Protein AF-A0A536XSX7-F1 (afdb_monomer_lite)

Secondary structure (DSSP, 8-state):
-----------TTTS--SSS-----GGGTT--SSEEEEEEEEETTSPTT-PPPPEEEEHHHHHHHHHHHHTT-------EEEEEEE-SSEEEEEEEETTEEEEEEEEE-SSSEEEEEEEE-SSS-EEEEEEEEEEESPPTT--SEEE-TTSHHHHHHHHHHHT--HHHHTTT-GGGHHHHHHHHHHHHHHHHHTB-

Sequence (196 aa):
MRIIIAAVCALPFAVAVAAEDFPMPRMLKGMDKGQWKVDILEHSEAKPGQKMPAMTMCTDNLMKQAKEHQAAAKSKDKCTQRLLKDGSDEAVMETACPKRTVVTTMKREGSKSVLADIKSTGEHPMNMKMRYTHLGPCREGQAAMSFDKNSEQCKKIQASMANMDPAQRCAGAGANREQCEKMMRQQIAQAKAMCN

Radius of gyration: 18.7 Å; chains: 1; bounding box: 48×36×49 Å

pLDDT: mean 81.55, std 18.3, range [24.17, 97.0]

Structure (mmCIF, N/CA/C/O backbone):
data_AF-A0A536XSX7-F1
#
_entry.id   AF-A0A536XSX7-F1
#
loop_
_atom_site.group_PDB
_atom_site.id
_atom_site.type_symbol
_atom_site.label_atom_id
_atom_site.label_alt_id
_atom_site.label_comp_id
_atom_site.label_asym_id
_atom_site.label_entity_id
_atom_site.label_seq_id
_atom_site.pdbx_PDB_ins_code
_atom_site.Cartn_x
_atom_site.Cartn_y
_atom_site.Cartn_z
_atom_site.occupancy
_atom_site.B_iso_or_equiv
_atom_site.auth_seq_id
_atom_site.auth_comp_id
_atom_site.auth_asym_id
_atom_site.auth_atom_id
_atom_site.pdbx_PDB_model_num
ATOM 1 N N . MET A 1 1 ? 10.457 16.157 -17.890 1.00 29.52 1 MET A N 1
ATOM 2 C CA . MET A 1 1 ? 9.398 16.177 -16.858 1.00 29.52 1 MET A CA 1
ATOM 3 C C . MET A 1 1 ? 9.697 15.066 -15.856 1.00 29.52 1 MET A C 1
ATOM 5 O O . MET A 1 1 ? 9.487 13.902 -16.164 1.00 29.52 1 MET A O 1
ATOM 9 N N . ARG A 1 2 ? 10.331 15.399 -14.723 1.00 24.17 2 ARG A N 1
ATOM 10 C CA . ARG A 1 2 ? 10.670 14.424 -13.676 1.00 24.17 2 ARG A CA 1
ATOM 11 C C . ARG A 1 2 ? 9.386 14.099 -12.922 1.00 24.17 2 ARG A C 1
ATOM 13 O O . ARG A 1 2 ? 8.954 14.882 -12.085 1.00 24.17 2 ARG A O 1
ATOM 20 N N . ILE A 1 3 ? 8.744 12.990 -13.272 1.00 28.78 3 ILE A N 1
ATOM 21 C CA . ILE A 1 3 ? 7.678 12.434 -12.444 1.00 28.78 3 ILE A CA 1
ATOM 22 C C . ILE A 1 3 ? 8.387 11.863 -11.220 1.00 28.78 3 ILE A C 1
ATOM 24 O O . ILE A 1 3 ? 8.918 10.756 -11.258 1.00 28.78 3 ILE A O 1
ATOM 28 N N . ILE A 1 4 ? 8.461 12.661 -10.158 1.00 26.95 4 ILE A N 1
ATOM 29 C CA . ILE A 1 4 ? 8.734 12.150 -8.822 1.00 26.95 4 ILE A CA 1
ATOM 30 C C . ILE A 1 4 ? 7.501 11.316 -8.485 1.00 26.95 4 ILE A C 1
ATOM 32 O O . ILE A 1 4 ? 6.480 11.837 -8.044 1.00 26.95 4 ILE A O 1
ATOM 36 N N . ILE A 1 5 ? 7.550 10.021 -8.801 1.00 33.72 5 ILE A N 1
ATOM 37 C CA . ILE A 1 5 ? 6.651 9.059 -8.178 1.00 33.72 5 ILE A CA 1
ATOM 38 C C . ILE A 1 5 ? 7.035 9.136 -6.707 1.00 33.72 5 ILE A C 1
ATOM 40 O O . ILE A 1 5 ? 8.106 8.666 -6.327 1.00 33.72 5 ILE A O 1
ATOM 44 N N . ALA A 1 6 ? 6.220 9.826 -5.911 1.00 32.31 6 ALA A N 1
ATOM 45 C CA . ALA A 1 6 ? 6.332 9.862 -4.464 1.00 32.31 6 ALA A CA 1
ATOM 46 C C . ALA A 1 6 ? 6.072 8.444 -3.938 1.00 32.31 6 ALA A C 1
ATOM 48 O O . ALA A 1 6 ? 4.987 8.090 -3.486 1.00 32.31 6 ALA A O 1
ATOM 49 N N . ALA A 1 7 ? 7.083 7.595 -4.071 1.00 40.88 7 ALA A N 1
ATOM 50 C CA . ALA A 1 7 ? 7.134 6.247 -3.559 1.00 40.88 7 ALA A CA 1
ATOM 51 C C . ALA A 1 7 ? 7.503 6.295 -2.073 1.00 40.88 7 ALA A C 1
ATOM 53 O O . ALA A 1 7 ? 8.543 5.784 -1.693 1.00 40.88 7 ALA A O 1
ATOM 54 N N . VAL A 1 8 ? 6.686 6.944 -1.235 1.00 35.09 8 VAL A N 1
ATOM 55 C CA . VAL A 1 8 ? 6.746 6.788 0.233 1.00 35.09 8 VAL A CA 1
ATOM 56 C C . VAL A 1 8 ? 5.364 7.021 0.868 1.00 35.09 8 VAL A C 1
ATOM 58 O O . VAL A 1 8 ? 5.230 7.656 1.908 1.00 35.09 8 VAL A O 1
ATOM 61 N N . CYS A 1 9 ? 4.299 6.465 0.288 1.00 35.06 9 CYS A N 1
ATOM 62 C CA . CYS A 1 9 ? 3.192 6.011 1.131 1.00 35.06 9 CYS A CA 1
ATOM 63 C C . CYS A 1 9 ? 3.556 4.604 1.584 1.00 35.06 9 CYS A C 1
ATOM 65 O O . CYS A 1 9 ? 3.094 3.611 1.029 1.00 35.06 9 CYS A O 1
ATOM 67 N N . ALA A 1 10 ? 4.464 4.539 2.557 1.00 37.03 10 ALA A N 1
ATOM 68 C CA . ALA A 1 10 ? 4.647 3.362 3.376 1.00 37.03 10 ALA A CA 1
ATOM 69 C C . ALA A 1 10 ? 3.295 3.091 4.048 1.00 37.03 10 ALA A C 1
ATOM 71 O O . ALA A 1 10 ? 2.964 3.680 5.076 1.00 37.03 10 ALA A O 1
ATOM 72 N N . LEU A 1 11 ? 2.460 2.294 3.376 1.00 43.31 11 LEU A N 1
ATOM 73 C CA . LEU A 1 11 ? 1.220 1.787 3.936 1.00 43.31 11 LEU A CA 1
ATOM 74 C C . LEU A 1 11 ? 1.596 1.163 5.287 1.00 43.31 11 LEU A C 1
ATOM 76 O O . LEU A 1 11 ? 2.587 0.431 5.344 1.00 43.31 11 LEU A O 1
ATOM 80 N N . PRO A 1 12 ? 0.843 1.405 6.368 1.00 42.34 12 PRO A N 1
ATOM 81 C CA . PRO A 1 12 ? 1.135 0.817 7.676 1.00 42.34 12 PRO A CA 1
ATOM 82 C C . PRO A 1 12 ? 1.143 -0.723 7.633 1.00 42.34 12 PRO A C 1
ATOM 84 O O . PRO A 1 12 ? 1.690 -1.363 8.519 1.00 42.34 12 PRO A O 1
ATOM 87 N N . PHE A 1 13 ? 0.615 -1.320 6.558 1.00 41.41 13 PHE A N 1
ATOM 88 C CA . PHE A 1 13 ? 0.690 -2.750 6.265 1.00 41.41 13 PHE A CA 1
ATOM 89 C C . PHE A 1 13 ? 2.044 -3.226 5.702 1.00 41.41 13 PHE A C 1
ATOM 91 O O . PHE A 1 13 ? 2.341 -4.411 5.783 1.00 41.41 13 PHE A O 1
ATOM 98 N N . ALA A 1 14 ? 2.865 -2.340 5.127 1.00 38.44 14 ALA A N 1
ATOM 99 C CA . ALA A 1 14 ? 4.106 -2.690 4.423 1.00 38.44 14 ALA A CA 1
ATOM 100 C C . ALA A 1 14 ? 5.392 -2.438 5.234 1.00 38.44 14 ALA A C 1
ATOM 102 O O . ALA A 1 14 ? 6.464 -2.860 4.809 1.00 38.44 14 ALA A O 1
ATOM 103 N N . VAL A 1 15 ? 5.310 -1.782 6.399 1.00 38.62 15 VAL A N 1
ATOM 104 C CA . VAL A 1 15 ? 6.462 -1.575 7.311 1.00 38.62 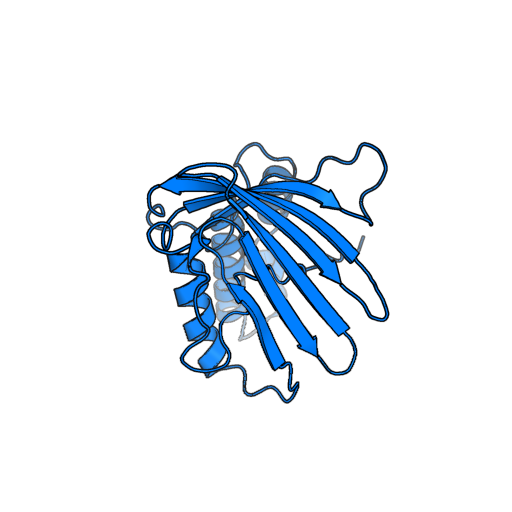15 VAL A CA 1
ATOM 105 C C . VAL A 1 15 ? 6.411 -2.514 8.522 1.00 38.62 15 VAL A C 1
ATOM 107 O O . VAL A 1 15 ? 7.135 -2.324 9.493 1.00 38.62 15 VAL A O 1
ATOM 110 N N . ALA A 1 16 ? 5.571 -3.548 8.476 1.00 40.50 16 ALA A N 1
ATOM 111 C CA . ALA A 1 16 ? 5.373 -4.518 9.557 1.00 40.50 16 ALA A CA 1
ATOM 112 C C . ALA A 1 16 ? 6.528 -5.531 9.697 1.00 40.50 16 ALA A C 1
ATOM 114 O O . ALA A 1 16 ? 6.315 -6.672 10.099 1.00 40.50 16 ALA A O 1
ATOM 115 N N . VAL A 1 17 ? 7.738 -5.174 9.260 1.00 44.50 17 VAL A N 1
ATOM 116 C CA . VAL A 1 17 ? 8.826 -6.142 9.095 1.00 44.50 17 VAL A CA 1
ATOM 117 C C . VAL A 1 17 ? 10.138 -5.537 9.584 1.00 44.50 17 VAL A C 1
ATOM 119 O O . VAL A 1 17 ? 11.155 -5.485 8.898 1.00 44.50 17 VAL A O 1
ATOM 122 N N . ALA A 1 18 ? 10.114 -5.104 10.837 1.00 38.12 18 ALA A N 1
ATOM 123 C CA . ALA A 1 18 ? 11.269 -5.156 11.714 1.00 38.12 18 ALA A CA 1
ATOM 124 C C . ALA A 1 18 ? 10.807 -5.818 13.015 1.00 38.12 18 ALA A C 1
ATOM 126 O O . ALA A 1 18 ? 9.885 -5.324 13.652 1.00 38.12 18 ALA A O 1
ATOM 127 N N . ALA A 1 19 ? 11.478 -6.910 13.373 1.00 36.94 19 ALA A N 1
ATOM 128 C CA . ALA A 1 19 ? 11.263 -7.739 14.554 1.00 36.94 19 ALA A CA 1
ATOM 129 C C . ALA A 1 19 ? 10.059 -8.698 14.515 1.00 36.94 19 ALA A C 1
ATOM 131 O O . ALA A 1 19 ? 8.956 -8.386 14.077 1.00 36.94 19 ALA A O 1
ATOM 132 N N . GLU A 1 20 ? 10.350 -9.910 14.971 1.00 39.81 20 GLU A N 1
ATOM 133 C CA . GLU A 1 20 ? 9.405 -10.923 15.416 1.00 39.81 20 GLU A CA 1
ATOM 134 C C . GLU A 1 20 ? 8.330 -10.291 16.330 1.00 39.81 20 GLU A C 1
ATOM 136 O O . GLU A 1 20 ? 8.617 -9.369 17.092 1.00 39.81 20 GLU A O 1
ATOM 141 N N . ASP A 1 21 ? 7.087 -10.767 16.219 1.00 50.03 21 ASP A N 1
ATOM 142 C CA . ASP A 1 21 ? 5.938 -10.387 17.056 1.00 50.03 21 ASP A CA 1
ATOM 143 C C . ASP A 1 21 ? 5.454 -8.930 16.994 1.00 50.03 21 ASP A C 1
ATOM 145 O O . ASP A 1 21 ? 5.188 -8.308 18.025 1.00 50.03 21 ASP A O 1
ATOM 149 N N . PHE A 1 22 ? 5.198 -8.389 15.797 1.00 58.03 22 PHE A N 1
ATOM 150 C CA . PHE A 1 22 ? 4.259 -7.267 15.741 1.00 58.03 22 PHE A CA 1
ATOM 151 C C . PHE A 1 22 ? 2.829 -7.778 15.972 1.00 58.03 22 PHE A C 1
ATOM 153 O O . PHE A 1 22 ? 2.340 -8.572 15.160 1.00 58.03 22 PHE A O 1
ATOM 160 N N . PRO A 1 23 ? 2.137 -7.369 17.056 1.00 65.50 23 PRO A N 1
ATOM 161 C CA . PRO A 1 23 ? 0.807 -7.873 17.348 1.00 65.50 23 PRO A CA 1
ATOM 162 C C . PRO A 1 23 ? -0.139 -7.402 16.249 1.00 65.50 23 PRO A C 1
ATOM 164 O O . PRO A 1 23 ? -0.456 -6.216 16.140 1.00 65.50 23 PRO A O 1
ATOM 167 N N . MET A 1 24 ? -0.579 -8.343 15.412 1.00 75.06 24 MET A N 1
ATOM 168 C CA . MET A 1 24 ? -1.675 -8.093 14.492 1.00 75.06 24 MET A CA 1
ATOM 169 C C . MET A 1 24 ? -2.872 -7.632 15.329 1.00 75.06 24 MET A C 1
ATOM 171 O O . MET A 1 24 ? -3.270 -8.366 16.239 1.00 75.06 24 MET A O 1
ATOM 175 N N . PRO A 1 25 ? -3.446 -6.449 15.048 1.00 85.94 25 PRO A N 1
ATOM 176 C CA . PRO A 1 25 ? -4.593 -5.966 15.793 1.00 85.94 25 PRO A CA 1
ATOM 177 C C . PRO A 1 25 ? -5.688 -7.024 15.872 1.00 85.94 25 PRO A C 1
ATOM 179 O O . PRO A 1 25 ? -5.997 -7.671 14.867 1.00 85.94 25 PRO A O 1
ATOM 182 N N . ARG A 1 26 ? -6.325 -7.176 17.034 1.00 89.25 26 ARG A N 1
ATOM 183 C CA . ARG A 1 26 ? -7.424 -8.136 17.234 1.00 89.25 26 ARG A CA 1
ATOM 184 C C . ARG A 1 26 ? -8.529 -7.942 16.210 1.00 89.25 26 ARG A C 1
ATOM 186 O O . ARG A 1 26 ? -9.076 -8.921 15.709 1.00 89.25 26 ARG A O 1
ATOM 193 N N . MET A 1 27 ? -8.801 -6.692 15.839 1.00 88.31 27 MET A N 1
ATOM 194 C CA . MET A 1 27 ? -9.760 -6.353 14.793 1.00 88.31 27 MET A CA 1
ATOM 195 C C . MET A 1 27 ? -9.396 -6.860 13.390 1.00 88.31 27 MET A C 1
ATOM 197 O O . MET A 1 27 ? -10.233 -6.775 12.505 1.00 88.31 27 MET A O 1
ATOM 201 N N . LEU A 1 28 ? -8.187 -7.361 13.147 1.00 84.12 28 LEU A N 1
ATOM 202 C CA . LEU A 1 28 ? -7.789 -7.974 11.875 1.00 84.12 28 LEU A CA 1
ATOM 203 C C . LEU A 1 28 ? -7.685 -9.501 11.962 1.00 84.12 28 LEU A C 1
ATOM 205 O O . LEU A 1 28 ? -7.507 -10.158 10.938 1.00 84.12 28 LEU A O 1
ATOM 209 N N . LYS A 1 29 ? -7.841 -10.082 13.157 1.00 81.25 29 LYS A N 1
ATOM 210 C CA . LYS A 1 29 ? -7.829 -11.534 13.343 1.00 81.25 29 LYS A CA 1
ATOM 211 C C . LYS A 1 29 ? -8.964 -12.173 12.533 1.00 81.25 29 LYS A C 1
ATOM 213 O O . LYS A 1 29 ? -10.121 -11.780 12.672 1.00 81.25 29 LYS A O 1
ATOM 218 N N . GLY A 1 30 ? -8.633 -13.146 11.687 1.00 74.69 30 GLY A N 1
ATOM 219 C CA . GLY A 1 30 ? -9.572 -13.795 10.767 1.00 74.69 30 GLY A CA 1
ATOM 220 C C . GLY A 1 30 ? -9.755 -13.069 9.427 1.00 74.69 30 GLY A C 1
ATOM 221 O O . GLY A 1 30 ? -10.521 -13.541 8.591 1.00 74.69 30 GLY A O 1
ATOM 222 N N . MET A 1 31 ? -9.084 -11.932 9.206 1.00 72.12 31 MET A N 1
ATOM 223 C CA . MET A 1 31 ? -9.075 -11.192 7.930 1.00 72.12 31 MET A CA 1
ATOM 224 C C . MET A 1 31 ? -7.724 -11.304 7.203 1.00 72.12 31 MET A C 1
ATOM 226 O O . MET A 1 31 ? -7.464 -10.621 6.220 1.00 72.12 31 MET A O 1
ATOM 230 N N . ASP A 1 32 ? -6.829 -12.136 7.713 1.00 66.06 32 ASP A N 1
ATOM 231 C CA . ASP A 1 32 ? -5.390 -11.897 7.750 1.00 66.06 32 ASP A CA 1
ATOM 232 C C . ASP A 1 32 ? -4.651 -12.042 6.411 1.00 66.06 32 ASP A C 1
ATOM 234 O O . ASP A 1 32 ? -3.467 -11.705 6.326 1.00 66.06 32 ASP A O 1
ATOM 238 N N . LYS A 1 33 ? -5.312 -12.504 5.343 1.00 81.75 33 LYS A N 1
ATOM 239 C CA . LYS A 1 33 ? -4.653 -12.836 4.070 1.00 81.75 33 LYS A CA 1
ATOM 240 C C . LYS A 1 33 ? -5.532 -12.577 2.855 1.00 81.75 33 LYS A C 1
ATOM 242 O O . LYS A 1 33 ? -6.763 -12.585 2.936 1.00 81.75 33 LYS A O 1
ATOM 247 N N . GLY A 1 34 ? -4.884 -12.370 1.718 1.00 90.25 34 GLY A N 1
ATOM 248 C CA . GLY A 1 34 ? -5.522 -12.243 0.423 1.00 90.25 34 GLY A CA 1
ATOM 249 C C . GLY A 1 34 ? -5.488 -10.845 -0.186 1.00 90.25 34 GLY A C 1
ATOM 250 O O . GLY A 1 34 ? -4.640 -9.995 0.097 1.00 90.25 34 GLY A O 1
ATOM 251 N N . GLN A 1 35 ? -6.416 -10.646 -1.108 1.00 93.12 35 GLN A N 1
ATOM 252 C CA . GLN A 1 35 ? -6.549 -9.467 -1.931 1.00 93.12 35 GLN A CA 1
ATOM 253 C C . GLN A 1 35 ? -7.424 -8.423 -1.231 1.00 93.12 35 GLN A C 1
ATOM 255 O O . GLN A 1 35 ? -8.533 -8.706 -0.782 1.00 93.12 35 GLN A O 1
ATOM 260 N N . TRP A 1 36 ? -6.947 -7.188 -1.199 1.00 93.75 36 TRP A N 1
ATOM 261 C CA . TRP A 1 36 ? -7.616 -6.042 -0.604 1.00 93.75 36 TRP A CA 1
ATOM 262 C C . TRP A 1 36 ? -7.691 -4.906 -1.605 1.00 93.75 36 TRP A C 1
ATOM 264 O O . TRP A 1 36 ? -6.668 -4.471 -2.124 1.00 93.75 36 TRP A O 1
ATOM 274 N N . LYS A 1 37 ? -8.886 -4.381 -1.846 1.00 94.19 37 LYS A N 1
ATOM 275 C CA . LYS A 1 37 ? -9.053 -3.092 -2.508 1.00 94.19 37 LYS A CA 1
ATOM 276 C C . LYS A 1 37 ? -8.780 -1.979 -1.503 1.00 94.19 37 LYS A C 1
ATOM 278 O O . LYS A 1 37 ? -9.298 -2.032 -0.393 1.00 94.19 37 LYS A O 1
ATOM 283 N N . VAL A 1 38 ? -8.008 -0.979 -1.894 1.00 94.62 38 VAL A N 1
ATOM 284 C CA . VAL A 1 38 ? -7.693 0.209 -1.103 1.00 94.62 38 VAL A CA 1
ATOM 285 C C . VAL A 1 38 ? -8.228 1.425 -1.844 1.00 94.62 38 VAL A C 1
ATOM 287 O O . VAL A 1 38 ? -7.721 1.792 -2.904 1.00 94.62 38 VAL A O 1
ATOM 290 N N . ASP A 1 39 ? -9.262 2.040 -1.289 1.00 93.38 39 ASP A N 1
ATOM 291 C CA . ASP A 1 39 ? -9.844 3.284 -1.779 1.00 93.38 39 ASP A CA 1
ATOM 292 C C . ASP A 1 39 ? -9.310 4.444 -0.928 1.00 93.38 39 ASP A C 1
ATOM 294 O O . ASP A 1 39 ? -9.581 4.508 0.271 1.00 93.38 39 ASP A O 1
ATOM 298 N N . ILE A 1 40 ? -8.546 5.364 -1.525 1.00 92.44 40 ILE A N 1
ATOM 299 C CA . ILE A 1 40 ? -8.090 6.578 -0.833 1.00 92.44 40 ILE A CA 1
ATOM 300 C C . ILE A 1 40 ? -9.231 7.599 -0.859 1.00 92.44 40 ILE A C 1
ATOM 302 O O . ILE A 1 40 ? -9.590 8.113 -1.917 1.00 92.44 40 ILE A O 1
ATOM 306 N N . LEU A 1 41 ? -9.810 7.864 0.310 1.00 92.69 41 LEU A N 1
ATOM 307 C CA . LEU A 1 41 ? -10.971 8.735 0.483 1.00 92.69 41 LEU A CA 1
ATOM 308 C C . LEU A 1 41 ? -10.561 10.198 0.660 1.00 92.69 41 LEU A C 1
ATOM 310 O O . LEU A 1 41 ? -11.185 11.090 0.095 1.00 92.69 41 LEU A O 1
ATOM 314 N N . GLU A 1 42 ? -9.503 10.437 1.435 1.00 91.69 42 GLU A N 1
ATOM 315 C CA . GLU A 1 42 ? -8.968 11.769 1.717 1.00 91.69 42 GLU A CA 1
ATOM 316 C C . GLU A 1 42 ? -7.439 11.706 1.712 1.00 91.69 42 GLU A C 1
ATOM 318 O O . GLU A 1 42 ? -6.853 10.732 2.186 1.00 91.69 42 GLU A O 1
ATOM 323 N N . HIS A 1 43 ? -6.792 12.748 1.193 1.00 89.44 43 HIS A N 1
ATOM 324 C CA . HIS A 1 43 ? -5.343 12.921 1.234 1.00 89.44 43 HIS A CA 1
ATOM 325 C C . HIS A 1 43 ? -5.038 14.417 1.323 1.00 89.44 43 HIS A C 1
ATOM 327 O O . HIS A 1 43 ? -5.461 15.175 0.453 1.00 89.44 43 HIS A O 1
ATOM 333 N N . SER A 1 44 ? -4.314 14.853 2.354 1.00 87.50 44 SER A N 1
ATOM 334 C CA . SER A 1 44 ? -4.105 16.281 2.651 1.00 87.50 44 SER A CA 1
ATOM 335 C C . SER A 1 44 ? -3.394 17.056 1.540 1.00 87.50 44 SER A C 1
ATOM 337 O O . SER A 1 44 ? -3.603 18.255 1.407 1.00 87.50 44 SER A O 1
ATOM 339 N N . GLU A 1 45 ? -2.575 16.383 0.731 1.00 84.06 45 GLU A N 1
ATOM 340 C CA . GLU A 1 45 ? -1.867 17.005 -0.401 1.00 84.06 45 GLU A CA 1
ATOM 341 C C . GLU A 1 45 ? -2.603 16.869 -1.745 1.00 84.06 45 GLU A C 1
ATOM 343 O O . GLU A 1 45 ? -2.117 17.349 -2.771 1.00 84.06 45 GLU A O 1
ATOM 348 N N . ALA A 1 46 ? -3.751 16.182 -1.787 1.00 82.56 46 ALA A N 1
ATOM 349 C CA . ALA A 1 46 ? -4.502 16.063 -3.031 1.00 82.56 46 ALA A CA 1
ATOM 350 C C . ALA A 1 46 ? -5.129 17.413 -3.393 1.00 82.56 46 ALA A C 1
ATOM 352 O O . ALA A 1 46 ? -5.704 18.102 -2.548 1.00 82.56 46 ALA A O 1
ATOM 353 N N . LYS A 1 47 ? -5.052 17.788 -4.675 1.00 83.44 47 LYS A N 1
ATOM 354 C CA . LYS A 1 47 ? -5.752 18.983 -5.159 1.00 83.44 47 LYS A CA 1
ATOM 355 C C . LYS A 1 47 ? -7.267 18.801 -4.990 1.00 83.44 47 LYS A C 1
ATOM 357 O O . LYS A 1 47 ? -7.753 17.678 -5.154 1.00 83.44 47 LYS A O 1
ATOM 362 N N . PRO A 1 48 ? -8.039 19.873 -4.737 1.00 78.06 48 PRO A N 1
ATOM 363 C CA . PRO A 1 48 ? -9.496 19.787 -4.710 1.00 78.06 48 PRO A CA 1
ATOM 364 C C . PRO A 1 48 ? -10.035 19.106 -5.977 1.00 78.06 48 PRO A C 1
ATOM 366 O O . PRO A 1 48 ? -9.668 19.474 -7.091 1.00 78.06 48 PRO A O 1
ATOM 369 N N . GLY A 1 49 ? -10.862 18.071 -5.808 1.00 76.56 49 GLY A N 1
ATOM 370 C CA . GLY A 1 49 ? -11.432 17.288 -6.913 1.00 76.56 49 GLY A CA 1
ATOM 371 C C . GLY A 1 49 ? -10.505 16.230 -7.528 1.00 76.56 49 GLY A C 1
ATOM 372 O O . GLY A 1 49 ? -10.953 15.449 -8.370 1.00 76.56 49 GLY A O 1
ATOM 373 N N . GLN A 1 50 ? -9.239 16.141 -7.106 1.00 82.00 50 GLN A N 1
ATOM 374 C CA . GLN A 1 50 ? -8.336 15.084 -7.553 1.00 82.00 50 GLN A CA 1
ATOM 375 C C . GLN A 1 50 ? -8.730 13.752 -6.910 1.00 82.00 50 GLN A C 1
ATOM 377 O O . GLN A 1 50 ? -8.472 13.505 -5.734 1.00 82.00 50 GLN A O 1
ATOM 382 N N . LYS A 1 51 ? -9.328 12.862 -7.707 1.00 79.94 51 LYS A N 1
ATOM 383 C CA . LYS A 1 51 ? -9.582 11.483 -7.283 1.00 79.94 51 LYS A CA 1
ATOM 384 C C . LYS A 1 51 ? -8.275 10.701 -7.271 1.00 79.94 51 LYS A C 1
ATOM 386 O O . LYS A 1 51 ? -7.599 10.579 -8.295 1.00 79.94 51 LYS A O 1
ATOM 391 N N . MET A 1 52 ? -7.933 10.166 -6.107 1.00 85.25 52 MET A N 1
ATOM 392 C CA . MET A 1 52 ? -6.833 9.224 -5.975 1.00 85.25 52 MET A CA 1
ATOM 393 C C . MET A 1 52 ? -7.256 7.862 -6.543 1.00 85.25 52 MET A C 1
ATOM 395 O O . MET A 1 52 ? -8.428 7.491 -6.442 1.00 85.25 52 MET A O 1
ATOM 399 N N . PRO A 1 53 ? -6.338 7.122 -7.183 1.00 85.50 53 PRO A N 1
ATOM 400 C CA . PRO A 1 53 ? -6.668 5.817 -7.729 1.00 85.50 53 PRO A CA 1
ATOM 401 C C . PRO A 1 53 ? -7.008 4.827 -6.627 1.00 85.50 53 PRO A C 1
ATOM 403 O O . PRO A 1 53 ? -6.327 4.767 -5.603 1.00 85.50 53 PRO A O 1
ATOM 406 N N . ALA A 1 54 ? -8.002 3.986 -6.898 1.00 88.50 54 ALA A N 1
ATOM 407 C CA . ALA A 1 54 ? -8.147 2.748 -6.162 1.00 88.50 54 ALA A CA 1
ATOM 408 C C . ALA A 1 54 ? -6.958 1.832 -6.473 1.00 88.50 54 ALA A C 1
ATOM 410 O O . ALA A 1 54 ? -6.501 1.730 -7.617 1.00 88.50 54 ALA A O 1
ATOM 411 N N . MET A 1 55 ? -6.473 1.156 -5.443 1.00 92.75 55 MET A N 1
ATOM 412 C CA . MET A 1 55 ? -5.408 0.170 -5.546 1.00 92.75 55 MET A CA 1
ATOM 413 C C . MET A 1 55 ? -5.926 -1.185 -5.097 1.00 92.75 55 MET A C 1
ATOM 415 O O . MET A 1 55 ? -6.919 -1.293 -4.386 1.00 92.75 55 MET A O 1
ATOM 419 N N . THR A 1 56 ? -5.222 -2.226 -5.496 1.00 93.12 56 THR A N 1
ATOM 420 C CA . THR A 1 56 ? -5.401 -3.577 -5.000 1.00 93.12 56 THR A CA 1
ATOM 421 C C . THR A 1 56 ? -4.082 -4.043 -4.412 1.00 93.12 56 THR A C 1
ATOM 423 O O . THR A 1 56 ? -3.056 -4.026 -5.088 1.00 93.12 56 THR A O 1
ATOM 426 N N . MET A 1 57 ? -4.118 -4.510 -3.175 1.00 92.19 57 MET A N 1
ATOM 427 C CA . MET A 1 57 ? -2.987 -5.066 -2.452 1.00 92.19 57 MET A CA 1
ATOM 428 C C . MET A 1 57 ? -3.188 -6.568 -2.258 1.00 92.19 57 MET A C 1
ATOM 430 O O . MET A 1 57 ? -4.269 -6.995 -1.870 1.00 92.19 57 MET A O 1
ATOM 434 N N . CYS A 1 58 ? -2.161 -7.368 -2.517 1.00 91.81 58 CYS A N 1
ATOM 435 C CA . CYS A 1 58 ? -2.111 -8.762 -2.089 1.00 91.81 58 CYS A CA 1
ATOM 436 C C . CYS A 1 58 ? -1.219 -8.846 -0.851 1.00 91.81 58 CYS A C 1
ATOM 438 O O . CYS A 1 58 ? -0.004 -8.658 -0.957 1.00 91.81 58 CYS A O 1
ATOM 440 N N . THR A 1 59 ? -1.804 -9.107 0.319 1.00 88.81 59 THR A N 1
ATOM 441 C CA . THR A 1 59 ? -1.036 -9.127 1.572 1.00 88.81 59 THR A CA 1
ATOM 442 C C . THR A 1 59 ? -0.051 -10.290 1.617 1.00 88.81 59 THR A C 1
ATOM 444 O O . THR A 1 59 ? 1.062 -10.102 2.093 1.00 88.81 59 THR A O 1
ATOM 447 N N . ASP A 1 60 ? -0.377 -11.452 1.047 1.00 88.50 60 ASP A N 1
ATOM 448 C CA . ASP A 1 60 ? 0.537 -12.601 0.983 1.00 88.50 60 ASP A CA 1
ATOM 449 C C . ASP A 1 60 ? 1.831 -12.270 0.222 1.00 88.50 60 ASP A C 1
ATOM 451 O O . ASP A 1 60 ? 2.936 -12.517 0.713 1.00 88.50 60 ASP A O 1
ATOM 455 N N . ASN A 1 61 ? 1.704 -11.635 -0.946 1.00 88.06 61 ASN A N 1
ATOM 456 C CA . ASN A 1 61 ? 2.851 -11.262 -1.774 1.00 88.06 61 ASN A CA 1
ATOM 457 C C . ASN A 1 61 ? 3.610 -10.073 -1.187 1.00 88.06 61 ASN A C 1
ATOM 459 O O . ASN A 1 61 ? 4.836 -10.048 -1.268 1.00 88.06 61 ASN A O 1
ATOM 463 N N . LEU A 1 62 ? 2.912 -9.131 -0.544 1.00 85.06 62 LEU A N 1
ATOM 464 C CA . LEU A 1 62 ? 3.547 -8.043 0.197 1.00 85.06 62 LEU A CA 1
ATOM 465 C C . LEU A 1 62 ? 4.409 -8.582 1.346 1.00 85.06 62 LEU A C 1
ATOM 467 O O . LEU A 1 62 ? 5.564 -8.187 1.483 1.00 85.06 62 LEU A O 1
ATOM 471 N N . MET A 1 63 ? 3.882 -9.521 2.134 1.00 81.06 63 MET A N 1
ATOM 472 C CA . MET A 1 63 ? 4.615 -10.134 3.244 1.00 81.06 63 MET A CA 1
ATOM 473 C C . MET A 1 63 ? 5.801 -10.966 2.751 1.00 81.06 63 MET A C 1
ATOM 475 O O . MET A 1 63 ? 6.874 -10.912 3.350 1.00 81.06 63 MET A O 1
ATOM 479 N N . LYS A 1 64 ? 5.640 -11.712 1.650 1.00 82.94 64 LYS A N 1
ATOM 480 C CA . LYS A 1 64 ? 6.748 -12.436 1.010 1.00 82.94 64 LYS A CA 1
ATOM 481 C C . LYS A 1 64 ? 7.854 -11.472 0.571 1.00 82.94 64 LYS A C 1
ATOM 483 O O . LYS A 1 64 ? 9.005 -11.654 0.960 1.00 82.94 64 LYS A O 1
ATOM 488 N N . GLN A 1 65 ? 7.492 -10.425 -0.166 1.00 80.62 65 GLN A N 1
ATOM 489 C CA . GLN A 1 65 ? 8.426 -9.411 -0.650 1.00 80.62 65 GLN A CA 1
ATOM 490 C C . GLN A 1 65 ? 9.154 -8.716 0.510 1.00 80.62 65 GLN A C 1
ATOM 492 O O . GLN A 1 65 ? 10.365 -8.507 0.464 1.00 80.62 65 GLN A O 1
ATOM 497 N N . ALA A 1 66 ? 8.441 -8.379 1.581 1.00 72.50 66 ALA A N 1
ATOM 498 C CA . ALA A 1 66 ? 9.045 -7.707 2.718 1.00 72.50 66 ALA A CA 1
ATOM 499 C C . ALA A 1 66 ? 10.035 -8.607 3.486 1.00 72.50 66 ALA A C 1
ATOM 501 O O . ALA A 1 66 ? 11.094 -8.127 3.887 1.00 72.50 66 ALA A O 1
ATOM 502 N N . LYS A 1 67 ? 9.767 -9.917 3.605 1.00 73.94 67 LYS A N 1
ATOM 503 C CA . LYS A 1 67 ? 10.741 -10.893 4.136 1.00 73.94 67 LYS A CA 1
ATOM 504 C C . LYS A 1 67 ? 11.998 -10.994 3.269 1.00 73.94 67 LYS A C 1
ATOM 506 O O . LYS A 1 67 ? 13.105 -11.050 3.795 1.00 73.94 67 LYS A O 1
ATOM 511 N N . GLU A 1 68 ? 11.843 -10.985 1.947 1.00 76.00 68 GLU A N 1
ATOM 512 C CA . GLU A 1 68 ? 12.973 -11.015 1.008 1.00 76.00 68 GLU A CA 1
ATOM 513 C C . GLU A 1 68 ? 13.844 -9.750 1.127 1.00 76.00 68 GLU A C 1
ATOM 515 O O . GLU A 1 68 ? 15.072 -9.835 1.117 1.00 76.00 68 GLU A O 1
ATOM 520 N N . HIS A 1 69 ? 13.232 -8.575 1.314 1.00 64.50 69 HIS A N 1
ATOM 521 C CA . HIS A 1 69 ? 13.965 -7.315 1.486 1.00 64.50 69 HIS A CA 1
ATOM 522 C C . HIS A 1 69 ? 14.536 -7.104 2.895 1.00 64.50 69 HIS A C 1
ATOM 524 O O . HIS A 1 69 ? 15.541 -6.405 3.037 1.00 64.50 69 HIS A O 1
ATOM 530 N N . GLN A 1 70 ? 13.970 -7.726 3.932 1.00 58.38 70 GLN A N 1
ATOM 531 C CA . GLN A 1 70 ? 14.542 -7.707 5.283 1.00 58.38 70 GLN A CA 1
ATOM 532 C C . GLN A 1 70 ? 15.956 -8.285 5.331 1.00 58.38 70 GLN A C 1
ATOM 534 O O . GLN A 1 70 ? 16.813 -7.747 6.030 1.00 58.38 70 GLN A O 1
ATOM 539 N N . ALA A 1 71 ? 16.229 -9.335 4.553 1.00 52.06 71 ALA A N 1
ATOM 540 C CA . ALA A 1 71 ? 17.569 -9.910 4.461 1.00 52.06 71 ALA A CA 1
ATOM 541 C C . ALA A 1 71 ? 18.607 -8.905 3.914 1.00 52.06 71 ALA A C 1
ATOM 543 O O . ALA A 1 71 ? 19.803 -9.048 4.173 1.00 52.06 71 ALA A O 1
ATOM 544 N N . ALA A 1 72 ? 18.157 -7.866 3.199 1.00 47.88 72 ALA A N 1
ATOM 545 C CA . ALA A 1 72 ? 18.995 -6.828 2.603 1.00 47.88 72 ALA A CA 1
ATOM 546 C C . ALA A 1 72 ? 19.056 -5.518 3.421 1.00 47.88 72 ALA A C 1
ATOM 548 O O . ALA A 1 72 ? 20.013 -4.753 3.284 1.00 47.88 72 ALA A O 1
ATOM 549 N N . ALA A 1 73 ? 18.074 -5.240 4.286 1.00 48.81 73 ALA A N 1
ATOM 550 C CA . ALA A 1 73 ? 17.941 -3.964 4.992 1.00 48.81 73 ALA A CA 1
ATOM 551 C C . ALA A 1 73 ? 18.561 -3.988 6.405 1.00 48.81 73 ALA A C 1
ATOM 553 O O . ALA A 1 73 ? 17.869 -4.022 7.417 1.00 48.81 73 ALA A O 1
ATOM 554 N N . LYS A 1 74 ? 19.893 -3.883 6.494 1.00 47.38 74 LYS A N 1
ATOM 555 C CA . LYS A 1 74 ? 20.609 -3.565 7.751 1.00 47.38 74 LYS A CA 1
ATOM 556 C C . LYS A 1 74 ? 20.614 -2.050 8.056 1.00 47.38 74 LYS A C 1
ATOM 558 O O . LYS A 1 74 ? 21.675 -1.483 8.326 1.00 47.38 74 LYS A O 1
ATOM 563 N N . SER A 1 75 ? 19.485 -1.338 7.956 1.00 50.56 75 SER A N 1
ATOM 564 C CA . SER A 1 75 ? 19.493 0.139 8.018 1.00 50.56 75 SER A CA 1
ATOM 565 C C . SER A 1 75 ? 19.069 0.739 9.367 1.00 50.56 75 SER A C 1
ATOM 567 O O . SER A 1 75 ? 17.895 0.799 9.707 1.00 50.56 75 SER A O 1
ATOM 569 N N . LYS A 1 76 ? 20.097 1.227 10.067 1.00 48.31 76 LYS A N 1
ATOM 570 C CA . LYS A 1 76 ? 20.300 2.323 11.046 1.00 48.31 76 LYS A CA 1
ATOM 571 C C . LYS A 1 76 ? 19.181 3.283 11.520 1.00 48.31 76 LYS A C 1
ATOM 573 O O . LYS A 1 76 ? 19.480 4.045 12.438 1.00 48.31 76 LYS A O 1
ATOM 578 N N . ASP A 1 77 ? 17.948 3.264 11.022 1.00 58.97 77 ASP A N 1
ATOM 579 C CA . ASP A 1 77 ? 16.884 4.143 11.537 1.00 58.97 77 ASP A CA 1
ATOM 580 C C . ASP A 1 77 ? 16.003 3.393 12.541 1.00 58.97 77 ASP A C 1
ATOM 582 O O . ASP A 1 77 ? 15.190 2.540 12.191 1.00 58.97 77 ASP A O 1
ATOM 586 N N . LYS A 1 78 ? 16.195 3.707 13.828 1.00 72.31 78 LYS A N 1
ATOM 587 C CA . LYS A 1 78 ? 15.458 3.128 14.961 1.00 72.31 78 LYS A CA 1
ATOM 588 C C . LYS A 1 78 ? 14.035 3.690 15.023 1.00 72.31 78 LYS A C 1
ATOM 590 O O . LYS A 1 78 ? 13.712 4.461 15.924 1.00 72.31 78 LYS A O 1
ATOM 595 N N . CYS A 1 79 ? 13.195 3.357 14.054 1.00 82.06 79 CYS A N 1
ATOM 596 C CA . CYS A 1 79 ? 11.763 3.549 14.224 1.00 82.06 79 CYS A CA 1
ATOM 597 C C . CYS A 1 79 ? 11.257 2.530 15.249 1.00 82.06 79 CYS A C 1
ATOM 599 O O . CYS A 1 79 ? 11.544 1.339 15.138 1.00 82.06 79 CYS A O 1
ATOM 601 N N . THR A 1 80 ? 10.513 2.986 16.246 1.00 85.81 80 THR A N 1
ATOM 602 C CA . THR A 1 80 ? 9.766 2.122 17.156 1.00 85.81 80 THR A CA 1
ATOM 603 C C . THR A 1 80 ? 8.322 2.063 16.698 1.00 85.81 80 THR A C 1
ATOM 605 O O . THR A 1 80 ? 7.776 3.025 16.161 1.00 85.81 80 THR A O 1
ATOM 608 N N . GLN A 1 81 ? 7.692 0.916 16.885 1.00 84.56 81 GLN A N 1
ATOM 609 C CA . GLN A 1 81 ? 6.282 0.739 16.589 1.00 84.56 81 GLN A CA 1
ATOM 610 C C . GLN A 1 81 ? 5.584 0.273 17.868 1.00 84.56 81 GLN A C 1
ATOM 612 O O . GLN A 1 81 ? 6.150 -0.502 18.638 1.00 84.56 81 GLN A O 1
ATOM 617 N N . ARG A 1 82 ? 4.364 0.750 18.117 1.00 89.25 82 ARG A N 1
ATOM 618 C CA . ARG A 1 82 ? 3.567 0.374 19.291 1.00 89.25 82 ARG A CA 1
ATOM 619 C C . ARG A 1 82 ? 2.080 0.329 18.976 1.00 89.25 82 ARG A C 1
ATOM 621 O O . ARG A 1 82 ? 1.573 1.131 18.193 1.00 89.25 82 ARG A O 1
ATOM 628 N N . LEU A 1 83 ? 1.376 -0.592 19.624 1.00 91.69 83 LEU A N 1
ATOM 629 C CA . LEU A 1 83 ? -0.078 -0.673 19.584 1.00 91.69 83 LEU A CA 1
ATOM 630 C C . LEU A 1 83 ? -0.636 0.143 20.757 1.00 91.69 83 LEU A C 1
ATOM 632 O O . LEU A 1 83 ? -0.476 -0.231 21.914 1.00 91.69 83 LEU A O 1
ATOM 636 N N . LEU A 1 84 ? -1.234 1.295 20.457 1.00 94.75 84 LEU A N 1
ATOM 637 C CA . LEU A 1 84 ? -1.821 2.204 21.447 1.00 94.75 84 LEU A CA 1
ATOM 638 C C . LEU A 1 84 ? -3.210 1.739 21.901 1.00 94.75 84 LEU A C 1
ATOM 640 O O . LEU A 1 84 ? -3.612 1.994 23.033 1.00 94.75 84 LEU A O 1
ATOM 644 N N . LYS A 1 85 ? -3.949 1.066 21.012 1.00 95.62 85 LYS A N 1
ATOM 645 C CA . LYS A 1 85 ? -5.272 0.487 21.279 1.00 95.62 85 LYS A CA 1
ATOM 646 C C . LYS A 1 85 ? -5.451 -0.783 20.457 1.00 95.62 85 LYS A C 1
ATOM 648 O O . LYS A 1 85 ? -5.134 -0.783 19.270 1.00 95.62 85 LYS A O 1
ATOM 653 N N . ASP A 1 86 ? -5.996 -1.825 21.080 1.00 94.81 86 ASP A N 1
ATOM 654 C CA . ASP A 1 86 ? -6.183 -3.154 20.484 1.00 94.81 86 ASP A CA 1
ATOM 655 C C . ASP A 1 86 ? -7.579 -3.724 20.790 1.00 94.81 86 ASP A C 1
ATOM 657 O O . ASP A 1 86 ? -7.756 -4.593 21.647 1.00 94.81 86 ASP A O 1
ATOM 661 N N . GLY A 1 87 ? -8.603 -3.169 20.144 1.00 94.81 87 GLY A N 1
ATOM 662 C CA . GLY A 1 87 ? -9.990 -3.617 20.269 1.00 94.81 87 GLY A CA 1
ATOM 663 C C . GLY A 1 87 ? -10.412 -4.601 19.172 1.00 94.81 87 GLY A C 1
ATOM 664 O O . GLY A 1 87 ? -9.691 -4.840 18.204 1.00 94.81 87 GLY A O 1
ATOM 665 N N . SER A 1 88 ? -11.623 -5.151 19.304 1.00 92.94 88 SER A N 1
ATOM 666 C CA . SER A 1 88 ? -12.276 -6.001 18.289 1.00 92.94 88 SER A CA 1
ATOM 667 C C . SER A 1 88 ? -12.709 -5.235 17.035 1.00 92.94 88 SER A C 1
ATOM 669 O O . SER A 1 88 ? -12.729 -5.799 15.939 1.00 92.94 88 SER A O 1
ATOM 671 N N . ASP A 1 89 ? -13.033 -3.952 17.198 1.00 94.12 89 ASP A N 1
ATOM 672 C CA . ASP A 1 89 ? -13.608 -3.103 16.148 1.00 94.12 89 ASP A CA 1
ATOM 673 C C . ASP A 1 89 ? -12.748 -1.886 15.824 1.00 94.12 89 ASP A C 1
ATOM 675 O O . ASP A 1 89 ? -12.991 -1.196 14.836 1.00 94.12 89 ASP A O 1
ATOM 679 N N . GLU A 1 90 ? -11.741 -1.608 16.645 1.00 95.94 90 GLU A N 1
ATOM 680 C CA . GLU A 1 90 ? -10.868 -0.459 16.475 1.00 95.94 90 GLU A CA 1
ATOM 681 C C . GLU A 1 90 ? -9.482 -0.757 17.032 1.00 95.94 90 GLU A C 1
ATOM 683 O O . GLU A 1 90 ? -9.345 -1.308 18.126 1.00 95.94 90 GLU A O 1
ATOM 688 N N . ALA A 1 91 ? -8.459 -0.332 16.306 1.00 95.81 91 ALA A N 1
ATOM 689 C CA . ALA A 1 91 ? -7.081 -0.395 16.743 1.00 95.81 91 ALA A CA 1
ATOM 690 C C . ALA A 1 91 ? -6.358 0.897 16.393 1.00 95.81 91 ALA A C 1
ATOM 692 O O . ALA A 1 91 ? -6.630 1.523 15.371 1.00 95.81 91 ALA A O 1
ATOM 693 N N . VAL A 1 92 ? -5.418 1.287 17.243 1.00 96.06 92 VAL A N 1
ATOM 694 C CA . VAL A 1 92 ? -4.580 2.463 17.018 1.00 96.06 92 VAL A CA 1
ATOM 695 C C . VAL A 1 92 ? -3.138 2.017 17.109 1.00 96.06 92 VAL A C 1
ATOM 697 O O . VAL A 1 92 ? -2.700 1.527 18.147 1.00 96.06 92 VAL A O 1
ATOM 700 N N . MET A 1 93 ? -2.405 2.188 16.020 1.00 94.25 93 MET A N 1
ATOM 701 C CA . MET A 1 93 ? -0.982 1.898 15.926 1.00 94.25 93 MET A CA 1
ATOM 702 C C . MET A 1 93 ? -0.208 3.199 15.804 1.00 94.25 93 MET A C 1
ATOM 704 O O . MET A 1 93 ? -0.649 4.135 15.141 1.00 94.25 93 MET A O 1
ATOM 708 N N . GLU A 1 94 ? 0.976 3.238 16.392 1.00 91.88 94 GLU A N 1
ATOM 709 C CA . GLU A 1 94 ? 1.924 4.320 16.199 1.00 91.88 94 GLU A CA 1
ATOM 710 C C . GLU A 1 94 ? 3.256 3.764 15.707 1.00 91.88 94 GLU A C 1
ATOM 712 O O . GLU A 1 94 ? 3.750 2.763 16.216 1.00 91.88 94 GLU A O 1
ATOM 717 N N . THR A 1 95 ? 3.84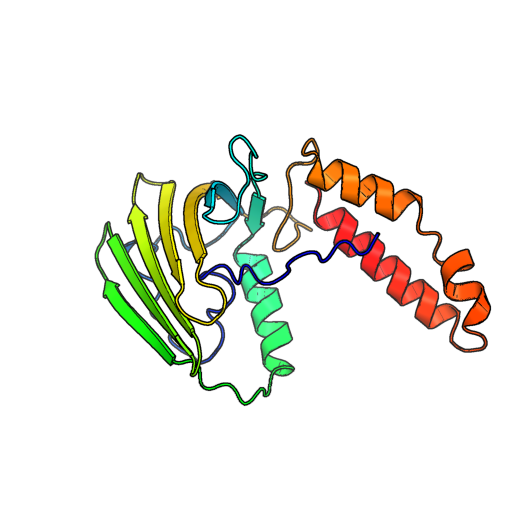4 4.437 14.725 1.00 90.62 95 THR A N 1
ATOM 718 C CA . THR A 1 95 ? 5.243 4.285 14.327 1.00 90.62 95 THR A CA 1
ATOM 719 C C . THR A 1 95 ? 5.965 5.592 14.620 1.00 90.62 95 THR A C 1
ATOM 721 O O . THR A 1 95 ? 5.677 6.607 13.988 1.00 90.62 95 THR A O 1
ATOM 724 N N . ALA A 1 96 ? 6.894 5.583 15.568 1.00 90.62 96 ALA A N 1
ATOM 725 C CA . ALA A 1 96 ? 7.702 6.732 15.945 1.00 90.62 96 ALA A CA 1
ATOM 726 C C . ALA A 1 96 ? 9.133 6.561 15.424 1.00 90.62 96 ALA A C 1
ATOM 728 O O . ALA A 1 96 ? 9.869 5.673 15.838 1.00 90.62 96 ALA A O 1
ATOM 729 N N . CYS A 1 97 ? 9.538 7.435 14.516 1.00 88.56 97 CYS A N 1
ATOM 730 C CA . CYS A 1 97 ? 10.898 7.570 14.008 1.00 88.56 97 CYS A CA 1
ATOM 731 C C . CYS A 1 97 ? 11.500 8.895 14.516 1.00 88.56 97 CYS A C 1
ATOM 733 O O . CYS A 1 97 ? 10.747 9.817 14.834 1.00 88.56 97 CYS A O 1
ATOM 735 N N . PRO A 1 98 ? 12.837 9.074 14.520 1.00 88.62 98 PRO A N 1
ATOM 736 C CA . PRO A 1 98 ? 13.478 10.272 15.082 1.00 88.62 98 PRO A CA 1
ATOM 737 C C . PRO A 1 98 ? 12.954 11.627 14.572 1.00 88.62 98 PRO A C 1
ATOM 739 O O . PRO A 1 98 ? 13.020 12.616 15.292 1.00 88.62 98 PRO A O 1
ATOM 742 N N . LYS A 1 99 ? 12.444 11.686 13.334 1.00 88.31 99 LYS A N 1
ATOM 743 C CA . LYS A 1 99 ? 11.951 12.921 12.691 1.00 88.31 99 LYS A CA 1
ATOM 744 C C . LYS A 1 99 ? 10.465 12.892 12.319 1.00 88.31 99 LYS A C 1
ATOM 746 O O . LYS A 1 99 ? 9.971 13.833 11.702 1.00 88.31 99 LYS A O 1
ATOM 751 N N . ARG A 1 100 ? 9.768 11.793 12.603 1.00 90.25 100 ARG A N 1
ATOM 752 C CA . ARG A 1 100 ? 8.426 11.533 12.074 1.00 90.25 100 ARG A CA 1
ATOM 753 C C . ARG A 1 100 ? 7.687 10.575 12.985 1.00 90.25 100 ARG A C 1
ATOM 755 O O . ARG A 1 100 ? 8.197 9.496 13.260 1.00 90.25 100 ARG A O 1
ATOM 762 N N . THR A 1 101 ? 6.455 10.909 13.330 1.00 93.19 101 THR A N 1
ATOM 763 C CA . THR A 1 101 ? 5.529 9.972 13.966 1.00 93.19 101 THR A CA 1
ATOM 764 C C . THR A 1 101 ? 4.348 9.745 13.044 1.00 93.19 101 THR A C 1
ATOM 766 O O . THR A 1 101 ? 3.812 10.694 12.480 1.00 93.19 101 THR A O 1
ATOM 769 N N . VAL A 1 102 ? 3.941 8.492 12.883 1.00 93.44 102 VAL A N 1
ATOM 770 C CA . VAL A 1 102 ? 2.757 8.098 12.124 1.00 93.44 102 VAL A CA 1
ATOM 771 C C . VAL A 1 102 ? 1.798 7.398 13.068 1.00 93.44 102 VAL A C 1
ATOM 773 O O . VAL A 1 102 ? 2.130 6.349 13.609 1.00 93.44 102 VAL A O 1
ATOM 776 N N . VAL A 1 103 ? 0.606 7.956 13.246 1.00 95.19 103 VAL A N 1
ATOM 777 C CA . VAL A 1 103 ? -0.502 7.317 13.957 1.00 95.19 103 VAL A CA 1
ATOM 778 C C . VAL A 1 103 ? -1.486 6.796 12.921 1.00 95.19 103 VAL A C 1
ATOM 780 O O . VAL A 1 103 ? -1.928 7.540 12.050 1.00 95.19 103 VAL A O 1
ATOM 783 N N . THR A 1 104 ? -1.812 5.513 13.007 1.00 95.50 104 THR A N 1
ATOM 784 C CA . THR A 1 104 ? -2.813 4.851 12.173 1.00 95.50 104 THR A CA 1
ATOM 785 C C . THR A 1 104 ? -3.951 4.377 13.063 1.00 95.50 104 THR A C 1
ATOM 787 O O . THR A 1 104 ? -3.765 3.473 13.875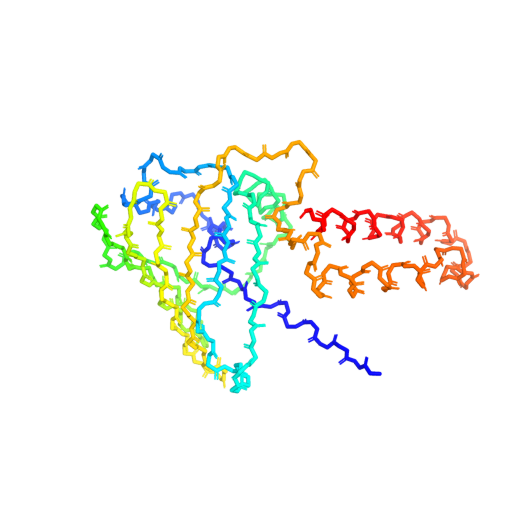 1.00 95.50 104 THR A O 1
ATOM 790 N N . THR A 1 105 ? -5.133 4.953 12.886 1.00 96.88 105 THR A N 1
ATOM 791 C CA . THR A 1 105 ? -6.372 4.476 13.501 1.00 96.88 105 THR A CA 1
ATOM 792 C C . THR A 1 105 ? -7.116 3.620 12.493 1.00 96.88 105 THR A C 1
ATOM 794 O O . THR A 1 105 ? -7.482 4.098 11.426 1.00 96.88 105 THR A O 1
ATOM 797 N N . MET A 1 106 ? -7.365 2.362 12.827 1.00 96.25 106 MET A N 1
ATOM 798 C CA . MET A 1 106 ? -8.160 1.434 12.032 1.00 96.25 106 MET A CA 1
ATOM 799 C C . MET A 1 106 ? -9.491 1.186 12.725 1.00 96.25 106 MET A C 1
ATOM 801 O O . MET A 1 106 ? -9.528 0.993 13.936 1.00 96.25 106 MET A O 1
ATOM 805 N N . LYS A 1 107 ? -10.577 1.162 11.956 1.00 96.62 107 LYS A N 1
ATOM 806 C CA . LYS A 1 107 ? -11.927 0.871 12.431 1.00 96.62 107 LYS A CA 1
ATOM 807 C C . LYS A 1 107 ? -12.615 -0.112 11.496 1.00 96.62 107 LYS A C 1
ATOM 809 O O . LYS A 1 107 ? -12.650 0.090 10.285 1.00 96.62 107 LYS A O 1
ATOM 814 N N . ARG A 1 108 ? -13.185 -1.174 12.052 1.00 94.56 108 ARG A N 1
ATOM 815 C CA . ARG A 1 108 ? -14.001 -2.139 11.319 1.00 94.56 108 ARG A CA 1
ATOM 816 C C . ARG A 1 108 ? -15.311 -1.465 10.904 1.00 94.56 108 ARG A C 1
ATOM 818 O O . ARG A 1 108 ? -16.061 -0.988 11.748 1.00 94.56 108 ARG A O 1
ATOM 825 N N . GLU A 1 109 ? -15.587 -1.431 9.605 1.00 94.06 109 GLU A N 1
ATOM 826 C CA . GLU A 1 109 ? -16.882 -0.981 9.064 1.00 94.06 109 GLU A CA 1
ATOM 827 C C . GLU A 1 109 ? -17.797 -2.168 8.722 1.00 94.06 109 GLU A C 1
ATOM 829 O O . GLU A 1 109 ? -19.000 -1.999 8.550 1.00 94.06 109 GLU A O 1
ATOM 834 N N . GLY A 1 110 ? -17.243 -3.381 8.629 1.00 91.62 110 GLY A N 1
ATOM 835 C CA . GLY A 1 110 ? -18.005 -4.607 8.414 1.00 91.62 110 GLY A CA 1
ATOM 836 C C . GLY A 1 110 ? -17.129 -5.858 8.430 1.00 91.62 110 GLY A C 1
ATOM 837 O O . GLY A 1 110 ? -15.952 -5.819 8.796 1.00 91.62 110 GLY A O 1
ATOM 838 N N . SER A 1 111 ? -17.685 -6.987 7.987 1.00 89.69 111 SER A N 1
ATOM 839 C CA . SER A 1 111 ? -16.967 -8.272 7.942 1.00 89.69 111 SER A CA 1
ATOM 840 C C . SER A 1 111 ? -15.817 -8.303 6.929 1.00 89.69 111 SER A C 1
ATOM 842 O O . SER A 1 111 ? -14.895 -9.096 7.082 1.00 89.69 111 SER A O 1
ATOM 844 N N . LYS A 1 112 ? -15.848 -7.423 5.919 1.00 91.88 112 LYS A N 1
ATOM 845 C CA . LYS A 1 112 ? -14.833 -7.310 4.856 1.00 91.88 112 LYS A CA 1
ATOM 846 C C . LYS A 1 112 ? -14.277 -5.895 4.683 1.00 91.88 112 LYS A C 1
ATOM 848 O O . LYS A 1 112 ? -13.510 -5.680 3.755 1.00 91.88 112 LYS A O 1
ATOM 853 N N . SER A 1 113 ? -14.674 -4.933 5.518 1.00 94.31 113 SER A N 1
ATOM 854 C CA . SER A 1 113 ? -14.305 -3.520 5.347 1.00 94.31 113 SER A CA 1
ATOM 855 C C . SER A 1 113 ? -13.641 -2.951 6.593 1.00 94.31 113 SER A C 1
ATOM 857 O O . SER A 1 113 ? -14.151 -3.118 7.705 1.00 94.31 113 SER A O 1
ATOM 859 N N . VAL A 1 114 ? -12.530 -2.245 6.395 1.00 95.19 114 VAL A N 1
ATOM 860 C CA . VAL A 1 114 ? -11.792 -1.516 7.430 1.00 95.19 114 VAL A CA 1
ATOM 861 C C . VAL A 1 114 ? -11.501 -0.105 6.934 1.00 95.19 114 VAL A C 1
ATOM 863 O O . VAL A 1 114 ? -10.916 0.080 5.870 1.00 95.19 114 VAL A O 1
ATOM 866 N N . LEU A 1 115 ? -11.874 0.897 7.718 1.00 96.81 115 LEU A N 1
ATOM 867 C CA . LEU A 1 115 ? -11.471 2.280 7.513 1.00 96.81 115 LEU A CA 1
ATOM 868 C C . LEU A 1 115 ? -10.161 2.530 8.259 1.00 96.81 115 LEU A C 1
ATOM 870 O O . LEU A 1 115 ? -10.058 2.193 9.434 1.00 96.81 115 LEU A O 1
ATOM 874 N N . ALA A 1 116 ? -9.181 3.138 7.605 1.00 96.50 116 ALA A N 1
ATOM 875 C CA . ALA A 1 116 ? -7.953 3.601 8.230 1.00 96.50 116 ALA A CA 1
ATOM 876 C C . ALA A 1 116 ? -7.828 5.121 8.096 1.00 96.50 116 ALA A C 1
ATOM 878 O O . ALA A 1 116 ? -8.000 5.669 7.008 1.00 96.50 116 ALA A O 1
ATOM 879 N N . ASP A 1 117 ? -7.482 5.782 9.190 1.00 97.00 117 ASP A N 1
ATOM 880 C CA . ASP A 1 117 ? -7.110 7.190 9.261 1.00 97.00 117 ASP A CA 1
ATOM 881 C C . ASP A 1 117 ? -5.637 7.260 9.670 1.00 97.00 117 ASP A C 1
ATOM 883 O O . ASP A 1 117 ? -5.241 6.716 10.702 1.00 97.00 117 ASP A O 1
ATOM 887 N N . ILE A 1 118 ? -4.814 7.855 8.818 1.00 95.69 118 ILE A N 1
ATOM 888 C CA . ILE A 1 118 ? -3.372 7.963 8.990 1.00 95.69 118 ILE A CA 1
ATOM 889 C C . ILE A 1 118 ? -3.027 9.425 9.172 1.00 95.69 118 ILE A C 1
ATOM 891 O O . ILE A 1 118 ? -3.301 10.244 8.296 1.00 95.69 118 ILE A O 1
ATOM 895 N N . LYS A 1 119 ? -2.348 9.727 10.273 1.00 95.44 119 LYS A N 1
ATOM 896 C CA . LYS A 1 119 ? -1.821 11.053 10.578 1.00 95.44 119 LYS A CA 1
ATOM 897 C C . LYS A 1 119 ? -0.325 10.957 10.769 1.00 95.44 119 LYS A C 1
ATOM 899 O O . LYS A 1 119 ? 0.155 10.169 11.579 1.00 95.44 119 LYS A O 1
ATOM 904 N N . SER A 1 120 ? 0.411 11.759 10.022 1.00 94.19 120 SER A N 1
ATOM 905 C CA .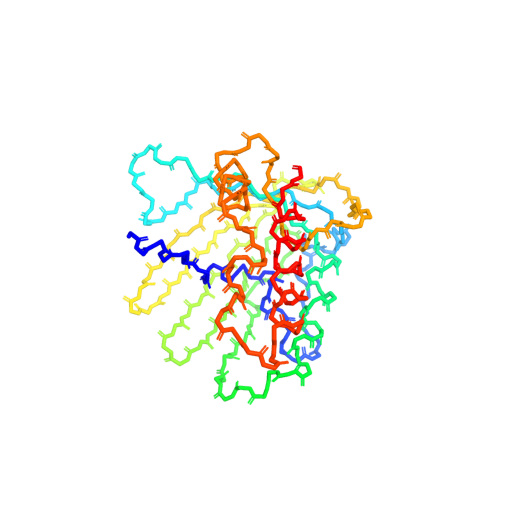 SER A 1 120 ? 1.862 11.828 10.083 1.00 94.19 120 SER A CA 1
ATOM 906 C C . SER A 1 120 ? 2.302 13.214 10.521 1.00 94.19 120 SER A C 1
ATOM 908 O O . SER A 1 120 ? 1.832 14.211 9.981 1.00 94.19 120 SER A O 1
ATOM 910 N N . THR A 1 121 ? 3.264 13.270 11.433 1.00 92.94 121 THR A N 1
ATOM 911 C CA . THR A 1 121 ? 4.006 14.484 11.795 1.00 92.94 121 THR A CA 1
ATOM 912 C C . THR A 1 121 ? 5.361 14.520 11.080 1.00 92.94 121 THR A C 1
ATOM 914 O O . THR A 1 121 ? 5.733 13.559 10.403 1.00 92.94 121 THR A O 1
ATOM 917 N N . GLY A 1 122 ? 6.103 15.621 11.222 1.00 90.06 122 GLY A N 1
ATOM 918 C CA . GLY A 1 122 ? 7.451 15.794 10.671 1.00 90.06 122 GLY A CA 1
ATOM 919 C C . GLY A 1 122 ? 7.543 16.980 9.714 1.00 90.06 122 GLY A C 1
ATOM 920 O O . GLY A 1 122 ? 6.682 17.854 9.721 1.00 90.06 122 GLY A O 1
ATOM 921 N N . GLU A 1 123 ? 8.591 16.995 8.891 1.00 87.50 123 GLU A N 1
ATOM 922 C CA . GLU A 1 123 ? 8.854 18.055 7.902 1.00 87.50 123 GLU A CA 1
ATOM 923 C C . GLU A 1 123 ? 7.751 18.154 6.831 1.00 87.50 123 GLU A C 1
ATOM 925 O O . GLU A 1 123 ? 7.402 19.243 6.382 1.00 87.50 123 GLU A O 1
ATOM 930 N N . HIS A 1 124 ? 7.146 17.014 6.485 1.00 86.19 124 HIS A N 1
ATOM 931 C CA . HIS A 1 124 ? 6.020 16.916 5.555 1.00 86.19 124 HIS A CA 1
ATOM 932 C C . HIS A 1 124 ? 4.872 16.150 6.223 1.00 86.19 124 HIS A C 1
ATOM 934 O O . HIS A 1 124 ? 4.750 14.931 6.051 1.00 86.19 124 HIS A O 1
ATOM 940 N N . PRO A 1 125 ? 4.070 16.821 7.070 1.00 89.62 125 PRO A N 1
ATOM 941 C CA . PRO A 1 125 ? 2.941 16.177 7.711 1.00 89.62 125 PRO A CA 1
ATOM 942 C C . PRO A 1 125 ? 1.887 15.825 6.660 1.00 89.62 125 PRO A C 1
ATOM 944 O O . PRO A 1 125 ? 1.577 16.616 5.771 1.00 89.62 125 PRO A O 1
ATOM 947 N N . MET A 1 126 ? 1.310 14.635 6.786 1.00 92.56 126 MET A N 1
ATOM 948 C CA . MET A 1 126 ? 0.274 14.153 5.878 1.00 92.56 126 MET A CA 1
ATOM 949 C C . MET A 1 126 ? -0.868 13.536 6.670 1.00 92.56 126 MET A C 1
ATOM 951 O O . MET A 1 126 ? -0.635 12.811 7.639 1.00 92.56 126 MET A O 1
ATOM 955 N N . ASN A 1 127 ? -2.091 13.793 6.220 1.00 93.62 127 ASN A N 1
ATOM 956 C CA . ASN A 1 127 ? -3.284 13.107 6.690 1.00 93.62 127 ASN A CA 1
ATOM 957 C C . ASN A 1 127 ? -3.892 12.345 5.520 1.00 93.62 127 ASN A C 1
ATOM 959 O O . ASN A 1 127 ? -4.052 12.897 4.429 1.00 93.62 127 ASN A O 1
ATOM 963 N N . MET A 1 128 ? -4.231 11.083 5.739 1.00 94.81 128 MET A N 1
ATOM 964 C CA . MET A 1 128 ? -4.802 10.232 4.708 1.00 94.81 128 MET A CA 1
ATOM 965 C C . MET A 1 128 ? -5.873 9.329 5.305 1.00 94.81 128 MET A C 1
ATOM 967 O O . MET A 1 128 ? -5.643 8.669 6.312 1.00 94.81 128 MET A O 1
ATOM 971 N N . LYS A 1 129 ? -7.028 9.255 4.647 1.00 95.31 129 LYS A N 1
ATOM 972 C CA . LYS A 1 129 ? -8.112 8.340 5.004 1.00 95.31 129 LYS A CA 1
ATOM 973 C C . LYS A 1 129 ? -8.301 7.333 3.886 1.00 95.31 129 LYS A C 1
ATOM 975 O O . LYS A 1 129 ? -8.427 7.714 2.724 1.00 95.31 129 LYS A O 1
ATOM 980 N N . MET A 1 130 ? -8.320 6.054 4.226 1.00 95.94 130 MET A N 1
ATOM 981 C CA . MET A 1 130 ? -8.429 4.956 3.269 1.00 95.94 130 MET A CA 1
ATOM 982 C C . MET A 1 130 ? -9.461 3.943 3.726 1.00 95.94 130 MET A C 1
ATOM 984 O O . MET A 1 130 ? -9.575 3.666 4.915 1.00 95.94 130 MET A O 1
ATOM 988 N N . ARG A 1 131 ? -10.157 3.330 2.776 1.00 95.88 131 ARG A N 1
ATOM 989 C CA . ARG A 1 131 ? -11.000 2.164 3.021 1.00 95.88 131 ARG A CA 1
ATOM 990 C C . ARG A 1 131 ? -10.372 0.932 2.391 1.00 95.88 131 ARG A C 1
ATOM 992 O O . ARG A 1 131 ? -10.074 0.923 1.201 1.00 95.88 131 ARG A O 1
ATOM 999 N N . TYR A 1 132 ? -10.218 -0.108 3.194 1.00 94.56 132 TYR A N 1
ATOM 1000 C CA . TYR A 1 132 ? -9.742 -1.423 2.801 1.00 94.56 132 TYR A CA 1
ATOM 1001 C C . TYR A 1 132 ? -10.939 -2.356 2.680 1.00 94.56 132 TYR A C 1
ATOM 1003 O O . TYR A 1 132 ? -11.660 -2.548 3.654 1.00 94.56 132 TYR A O 1
ATOM 1011 N N . THR A 1 133 ? -11.144 -2.942 1.503 1.00 94.75 133 THR A N 1
ATOM 1012 C CA . THR A 1 133 ? -12.203 -3.927 1.249 1.00 94.75 133 THR A CA 1
ATOM 1013 C C . THR A 1 133 ? -11.587 -5.259 0.850 1.00 94.75 133 THR A C 1
ATOM 1015 O O . THR A 1 133 ? -10.892 -5.337 -0.161 1.00 94.75 133 THR A O 1
ATOM 1018 N N . HIS A 1 134 ? -11.837 -6.315 1.619 1.00 93.12 134 HIS A N 1
ATOM 1019 C CA . HIS A 1 134 ? -11.351 -7.658 1.319 1.00 93.12 134 HIS A CA 1
ATOM 1020 C C . HIS A 1 134 ? -12.083 -8.229 0.104 1.00 93.12 134 HIS A C 1
ATOM 1022 O O . HIS A 1 134 ? -13.314 -8.296 0.073 1.00 93.12 134 HIS A O 1
ATOM 1028 N N . LEU A 1 135 ? -11.310 -8.629 -0.901 1.00 92.75 135 LEU A N 1
ATOM 1029 C CA . LEU A 1 135 ? -11.794 -9.173 -2.168 1.00 92.75 135 LEU A CA 1
ATOM 1030 C C . LEU A 1 135 ? -11.704 -10.705 -2.233 1.00 92.75 135 LEU A C 1
ATOM 1032 O O . LEU A 1 135 ? -12.223 -11.293 -3.178 1.00 92.75 135 LEU A O 1
ATOM 1036 N N . GLY A 1 136 ? -11.086 -11.355 -1.242 1.00 92.38 136 GLY A N 1
ATOM 1037 C CA . GLY A 1 136 ? -10.858 -12.801 -1.224 1.00 92.38 136 GLY A CA 1
ATOM 1038 C C . GLY A 1 136 ? -9.369 -13.155 -1.289 1.00 92.38 136 GLY A C 1
ATOM 1039 O O . GLY A 1 136 ? -8.546 -12.357 -0.849 1.00 92.38 136 GLY A O 1
ATOM 1040 N N . PRO A 1 137 ? -8.991 -14.347 -1.778 1.00 92.94 137 PRO A N 1
ATOM 1041 C CA . PRO A 1 137 ? -7.590 -14.756 -1.882 1.00 92.94 137 PRO A CA 1
ATOM 1042 C C . PRO A 1 137 ? -6.828 -13.950 -2.946 1.00 92.94 137 PRO A C 1
ATOM 1044 O O . PRO A 1 137 ? -7.424 -13.402 -3.872 1.00 92.94 137 PRO A O 1
ATOM 1047 N N . CYS A 1 138 ? -5.498 -13.899 -2.833 1.00 91.12 138 CYS A N 1
ATOM 1048 C CA . CYS A 1 138 ? -4.656 -13.348 -3.894 1.00 91.12 138 CYS A CA 1
ATOM 1049 C C . CYS A 1 138 ? -4.724 -14.202 -5.163 1.00 91.12 138 CYS A C 1
ATOM 1051 O O . CYS A 1 138 ? -4.839 -15.426 -5.094 1.00 91.12 138 CYS A O 1
ATOM 1053 N N . ARG A 1 139 ? -4.590 -13.560 -6.326 1.00 88.12 139 ARG A N 1
ATOM 1054 C CA . ARG A 1 139 ? -4.485 -14.265 -7.608 1.00 88.12 139 ARG A CA 1
ATOM 1055 C C . ARG A 1 139 ? -3.055 -14.746 -7.845 1.00 88.12 139 ARG A C 1
ATOM 1057 O O . ARG A 1 139 ? -2.090 -14.109 -7.415 1.00 88.12 139 ARG A O 1
ATOM 1064 N N . GLU A 1 140 ? -2.917 -15.845 -8.578 1.00 85.31 140 GLU A N 1
ATOM 1065 C CA . GLU A 1 140 ? -1.611 -16.319 -9.033 1.00 85.31 140 GLU A CA 1
ATOM 1066 C C . GLU A 1 140 ? -0.922 -15.251 -9.901 1.00 85.31 140 GLU A C 1
ATOM 1068 O O . GLU A 1 140 ? -1.559 -14.593 -10.724 1.00 85.31 140 GLU A O 1
ATOM 1073 N N . GLY A 1 141 ? 0.375 -15.027 -9.672 1.00 81.31 141 GLY A N 1
ATOM 1074 C CA . GLY A 1 141 ? 1.161 -14.028 -10.406 1.00 81.31 141 GLY A CA 1
ATOM 1075 C C . GLY A 1 141 ? 0.816 -12.561 -10.109 1.00 81.31 141 GLY A C 1
ATOM 1076 O O . GLY A 1 141 ? 1.378 -11.668 -10.742 1.00 81.31 141 GLY A O 1
ATOM 1077 N N . GLN A 1 142 ? -0.080 -12.281 -9.155 1.00 84.19 142 GLN A N 1
ATOM 1078 C CA . GLN A 1 142 ? -0.439 -10.915 -8.776 1.00 84.19 142 GLN A CA 1
ATOM 1079 C C . GLN A 1 142 ? 0.745 -10.188 -8.118 1.00 84.19 142 GLN A C 1
ATOM 1081 O O . GLN A 1 142 ? 1.421 -10.741 -7.254 1.00 84.19 142 GLN A O 1
ATOM 1086 N N . ALA A 1 143 ? 0.979 -8.919 -8.451 1.00 87.62 143 ALA A N 1
ATOM 1087 C CA . ALA A 1 143 ? 1.927 -8.100 -7.696 1.00 87.62 143 ALA A CA 1
ATOM 1088 C C . ALA A 1 143 ? 1.436 -7.837 -6.255 1.00 87.62 143 ALA A C 1
ATOM 1090 O O . ALA A 1 143 ? 0.237 -7.876 -5.970 1.00 87.62 143 ALA A O 1
ATOM 1091 N N . ALA A 1 144 ? 2.355 -7.509 -5.340 1.00 88.81 144 ALA A N 1
ATOM 1092 C CA . ALA A 1 144 ? 2.004 -7.078 -3.981 1.00 88.81 144 ALA A CA 1
ATOM 1093 C C . ALA A 1 144 ? 1.046 -5.874 -3.990 1.00 88.81 144 ALA A C 1
ATOM 1095 O O . ALA A 1 144 ? 0.139 -5.789 -3.165 1.00 88.81 144 ALA A O 1
ATOM 1096 N N . MET A 1 145 ? 1.211 -4.982 -4.970 1.00 90.25 145 MET A N 1
ATOM 1097 C CA . MET A 1 145 ? 0.315 -3.868 -5.250 1.00 90.25 145 MET A CA 1
ATOM 1098 C C . MET A 1 145 ? 0.042 -3.774 -6.750 1.00 90.25 145 MET A C 1
ATOM 1100 O O . MET A 1 145 ? 0.944 -3.927 -7.571 1.00 90.25 145 MET A O 1
ATOM 1104 N N . SER A 1 146 ? -1.204 -3.486 -7.101 1.00 91.12 146 SER A N 1
ATOM 1105 C CA . SER A 1 146 ? -1.661 -3.302 -8.476 1.00 91.12 146 SER A CA 1
ATOM 1106 C C . SER A 1 146 ? -2.735 -2.222 -8.539 1.00 91.12 146 SER A C 1
ATOM 1108 O O . SER A 1 146 ? -3.430 -1.958 -7.560 1.00 91.12 146 SER A O 1
ATOM 1110 N N . PHE A 1 147 ? -2.864 -1.583 -9.689 1.00 90.19 147 PHE A N 1
ATOM 1111 C CA . PHE A 1 147 ? -3.956 -0.687 -10.026 1.00 90.19 147 PHE A CA 1
ATOM 1112 C C . PHE A 1 147 ? -4.955 -1.426 -10.903 1.00 90.19 147 PHE A C 1
ATOM 1114 O O . PHE A 1 147 ? -4.566 -2.329 -11.644 1.00 90.19 147 PHE A O 1
ATOM 1121 N N . ASP A 1 148 ? -6.211 -0.982 -10.863 1.00 84.56 148 ASP A N 1
ATOM 1122 C CA . ASP A 1 148 ? -7.225 -1.454 -11.803 1.00 84.56 148 ASP A CA 1
ATOM 1123 C C . ASP A 1 148 ? -6.733 -1.261 -13.245 1.00 84.56 148 ASP A C 1
ATOM 1125 O O . ASP A 1 148 ? -6.225 -0.185 -13.594 1.00 84.56 148 ASP A O 1
ATOM 1129 N N . LYS A 1 149 ? -6.885 -2.287 -14.084 1.00 84.88 149 LYS A N 1
ATOM 1130 C CA . LYS A 1 149 ? -6.472 -2.277 -15.495 1.00 84.88 149 LYS A CA 1
ATOM 1131 C C . LYS A 1 149 ? -6.995 -1.067 -16.276 1.00 84.88 149 LYS A C 1
ATOM 1133 O O . LYS A 1 149 ? -6.318 -0.596 -17.189 1.00 84.88 149 LYS A O 1
ATOM 1138 N N . ASN A 1 150 ? -8.172 -0.553 -15.926 1.00 85.38 150 ASN A N 1
ATOM 1139 C CA . ASN A 1 150 ? -8.808 0.579 -16.595 1.00 85.38 150 ASN A CA 1
ATOM 1140 C C . ASN A 1 150 ? -8.487 1.931 -15.939 1.00 85.38 150 ASN A C 1
ATOM 1142 O O . ASN A 1 150 ? -8.911 2.970 -16.451 1.00 85.38 150 ASN A O 1
ATOM 1146 N N . SER A 1 151 ? -7.733 1.949 -14.835 1.00 85.38 151 SER A N 1
ATOM 1147 C CA . SER A 1 151 ? -7.301 3.187 -14.184 1.00 85.38 151 SER A CA 1
ATOM 1148 C C . SER A 1 151 ? -6.358 4.005 -15.071 1.00 85.38 151 SER A C 1
ATOM 1150 O O . SER A 1 151 ? -5.540 3.473 -15.825 1.00 85.38 151 SER A O 1
ATOM 1152 N N . GLU A 1 152 ? -6.410 5.329 -14.928 1.00 88.25 152 GLU A N 1
ATOM 1153 C CA . GLU A 1 152 ? -5.494 6.243 -15.623 1.00 88.25 152 GLU A CA 1
ATOM 1154 C C . GLU A 1 152 ? -4.024 5.975 -15.270 1.00 88.25 152 GLU A C 1
ATOM 1156 O O . GLU A 1 152 ? -3.127 6.185 -16.083 1.00 88.25 152 GLU A O 1
ATOM 1161 N N . GLN A 1 153 ? -3.759 5.474 -14.066 1.00 87.81 153 GLN A N 1
ATOM 1162 C CA . GLN A 1 153 ? -2.438 5.074 -13.600 1.00 87.81 153 GLN A CA 1
ATOM 1163 C C . GLN A 1 153 ? -1.939 3.871 -14.384 1.00 87.81 153 GLN A C 1
ATOM 1165 O O . GLN A 1 153 ? -0.830 3.920 -14.912 1.00 87.81 153 GLN A O 1
ATOM 1170 N N . CYS A 1 154 ? -2.763 2.832 -14.524 1.00 89.56 154 CYS A N 1
ATOM 1171 C CA . CYS A 1 154 ? -2.385 1.677 -15.319 1.00 89.56 154 CYS A CA 1
ATOM 1172 C C . CYS A 1 154 ? -2.175 2.049 -16.795 1.00 89.56 154 CYS A C 1
ATOM 1174 O O . CYS A 1 154 ? -1.160 1.671 -17.380 1.00 89.56 154 CYS A O 1
ATOM 1176 N N . LYS A 1 155 ? -3.047 2.883 -17.379 1.00 90.31 155 LYS A N 1
ATOM 1177 C CA . LYS A 1 155 ? -2.859 3.399 -18.748 1.00 90.31 155 LYS A CA 1
ATOM 1178 C C . LYS A 1 155 ? -1.532 4.145 -18.905 1.00 90.31 155 LYS A C 1
ATOM 1180 O O . LYS A 1 155 ? -0.812 3.917 -19.874 1.00 90.31 155 LYS A O 1
ATOM 1185 N N . LYS A 1 156 ? -1.165 4.998 -17.941 1.00 88.56 156 LYS A N 1
ATOM 1186 C CA . LYS A 1 156 ? 0.124 5.715 -17.939 1.00 88.56 156 LYS A CA 1
ATOM 1187 C C . LYS A 1 156 ? 1.316 4.768 -17.821 1.00 88.56 156 LYS A C 1
ATOM 1189 O O . LYS A 1 156 ? 2.305 4.964 -18.523 1.00 88.56 156 LYS A O 1
ATOM 1194 N N . ILE A 1 157 ? 1.226 3.744 -16.972 1.00 88.12 157 ILE A N 1
ATOM 1195 C CA . ILE A 1 157 ? 2.268 2.718 -16.835 1.00 88.12 157 ILE A CA 1
ATOM 1196 C C . ILE A 1 157 ? 2.433 1.965 -18.160 1.00 88.12 157 ILE A C 1
ATOM 1198 O O . ILE A 1 157 ? 3.543 1.875 -18.678 1.00 88.12 157 ILE A O 1
ATOM 1202 N N . GLN A 1 158 ? 1.333 1.502 -18.758 1.00 89.25 158 GLN A N 1
ATOM 1203 C CA . GLN A 1 158 ? 1.338 0.821 -20.055 1.00 89.25 158 GLN A CA 1
ATOM 1204 C C . GLN A 1 158 ? 1.926 1.693 -21.165 1.00 89.25 158 GLN A C 1
ATOM 1206 O O . GLN A 1 158 ? 2.808 1.236 -21.892 1.00 89.25 158 GLN A O 1
ATOM 1211 N N . ALA A 1 159 ? 1.517 2.960 -21.251 1.00 89.06 159 ALA A N 1
ATOM 1212 C CA . ALA A 1 159 ? 2.079 3.908 -22.207 1.00 89.06 159 ALA A CA 1
ATOM 1213 C C . ALA A 1 159 ? 3.585 4.127 -21.983 1.00 89.06 159 ALA A C 1
ATOM 1215 O O . ALA A 1 159 ? 4.355 4.176 -22.940 1.00 89.06 159 ALA A O 1
ATOM 1216 N N . SER A 1 160 ? 4.041 4.215 -20.729 1.00 86.38 160 SER A N 1
ATOM 1217 C CA . SER A 1 160 ? 5.472 4.339 -20.429 1.00 86.38 160 SER A CA 1
ATOM 1218 C C . SER A 1 160 ? 6.261 3.092 -20.829 1.00 86.38 160 SER A C 1
ATOM 1220 O O . SER A 1 160 ? 7.397 3.224 -21.276 1.00 86.38 160 SER A O 1
ATOM 1222 N N . MET A 1 161 ? 5.687 1.897 -20.670 1.00 88.06 161 MET A N 1
ATOM 1223 C CA . MET A 1 161 ? 6.330 0.637 -21.059 1.00 88.06 161 MET A CA 1
ATOM 1224 C C . MET A 1 161 ? 6.396 0.461 -22.573 1.00 88.06 161 MET A C 1
ATOM 1226 O O . MET A 1 161 ? 7.408 -0.011 -23.074 1.00 88.06 161 MET A O 1
ATOM 1230 N N . ALA A 1 162 ? 5.360 0.875 -23.307 1.00 85.38 162 ALA A N 1
ATOM 1231 C CA . ALA A 1 162 ? 5.355 0.813 -24.770 1.00 85.38 162 ALA A CA 1
ATOM 1232 C C . ALA A 1 162 ? 6.505 1.626 -25.397 1.00 85.38 162 ALA A C 1
ATOM 1234 O O . ALA A 1 162 ? 6.985 1.293 -26.473 1.00 85.38 162 ALA A O 1
ATOM 1235 N N . ASN A 1 163 ? 6.984 2.654 -24.690 1.00 83.25 163 ASN A N 1
ATOM 1236 C CA . ASN A 1 163 ? 8.122 3.486 -25.086 1.00 83.25 163 ASN A CA 1
ATOM 1237 C C . ASN A 1 163 ? 9.473 3.009 -24.504 1.00 83.25 163 ASN A C 1
ATOM 1239 O O . ASN A 1 163 ? 10.476 3.727 -24.568 1.00 83.25 163 ASN A O 1
ATOM 1243 N N . MET A 1 164 ? 9.516 1.827 -23.883 1.00 85.12 164 MET A N 1
ATOM 1244 C CA . MET A 1 164 ? 10.739 1.205 -23.378 1.00 85.12 164 MET A CA 1
ATOM 1245 C C . MET A 1 164 ? 11.106 -0.001 -24.239 1.00 85.12 164 MET A C 1
ATOM 1247 O O . MET A 1 164 ? 10.678 -1.117 -23.966 1.00 85.12 164 MET A O 1
ATOM 1251 N N . ASP A 1 165 ? 11.954 0.218 -25.241 1.00 88.88 165 ASP A N 1
ATOM 1252 C CA . ASP A 1 165 ? 12.663 -0.860 -25.931 1.00 88.88 165 ASP A CA 1
ATOM 1253 C C . ASP A 1 165 ? 13.979 -1.166 -25.180 1.00 88.88 165 ASP A C 1
ATOM 1255 O O . ASP A 1 165 ? 14.877 -0.312 -25.159 1.00 88.88 165 ASP A O 1
ATOM 1259 N N . PRO A 1 166 ? 14.125 -2.352 -24.548 1.00 90.56 166 PRO A N 1
ATOM 1260 C CA . PRO A 1 166 ? 15.352 -2.735 -23.854 1.00 90.56 166 PRO A CA 1
ATOM 1261 C C . PRO A 1 166 ? 16.598 -2.654 -24.740 1.00 90.56 166 PRO A C 1
ATOM 1263 O O . PRO A 1 166 ? 17.638 -2.199 -24.270 1.00 90.56 166 PRO A O 1
ATOM 1266 N N . ALA A 1 167 ? 16.499 -3.038 -26.016 1.00 89.06 167 ALA A N 1
ATOM 1267 C CA . ALA A 1 167 ? 17.639 -3.064 -26.925 1.00 89.06 167 ALA A CA 1
ATOM 1268 C C . ALA A 1 167 ? 18.124 -1.646 -27.252 1.00 89.06 167 ALA A C 1
ATOM 1270 O O . ALA A 1 167 ? 19.329 -1.388 -27.249 1.00 89.06 167 ALA A O 1
ATOM 1271 N N . GLN A 1 168 ? 17.198 -0.706 -27.469 1.00 91.44 168 GLN A N 1
ATOM 1272 C CA . GLN A 1 168 ? 17.542 0.703 -27.688 1.00 91.44 168 GLN A CA 1
ATOM 1273 C C . GLN A 1 168 ? 18.078 1.364 -26.415 1.00 91.44 168 GLN A C 1
ATOM 1275 O O . GLN A 1 168 ? 19.071 2.087 -26.459 1.00 91.44 168 GLN A O 1
ATOM 1280 N N . ARG A 1 169 ? 17.461 1.092 -25.258 1.00 89.75 169 ARG A N 1
ATOM 1281 C CA . ARG A 1 169 ? 17.884 1.660 -23.967 1.00 89.75 169 ARG A CA 1
ATOM 1282 C C . ARG A 1 169 ? 19.255 1.155 -23.517 1.00 89.75 169 ARG A C 1
ATOM 1284 O O . ARG A 1 169 ? 19.982 1.900 -22.868 1.00 89.75 169 ARG A O 1
ATOM 1291 N N . CYS A 1 170 ? 19.612 -0.074 -23.882 1.00 93.50 170 CYS A N 1
ATOM 1292 C CA . CYS A 1 170 ? 20.875 -0.712 -23.518 1.00 93.50 170 CYS A CA 1
ATOM 1293 C C . CYS A 1 170 ? 21.943 -0.657 -24.621 1.00 93.50 170 CYS A C 1
ATOM 1295 O O . CYS A 1 170 ? 23.016 -1.234 -24.450 1.00 93.50 170 CYS A O 1
ATOM 1297 N N . ALA A 1 171 ? 21.699 0.051 -25.732 1.00 91.44 171 ALA A N 1
ATOM 1298 C CA . ALA A 1 171 ? 22.626 0.111 -26.865 1.00 91.44 171 ALA A CA 1
ATOM 1299 C C . ALA A 1 171 ? 24.033 0.612 -26.477 1.00 91.44 171 ALA A C 1
ATOM 1301 O O . ALA A 1 171 ? 25.025 0.128 -27.016 1.00 91.44 171 ALA A O 1
ATOM 1302 N N . GLY A 1 172 ? 24.129 1.525 -25.502 1.00 91.69 172 GLY A N 1
ATOM 1303 C CA . GLY A 1 172 ? 25.396 2.070 -24.995 1.00 91.69 172 GLY A CA 1
ATOM 1304 C C . GLY A 1 172 ? 26.064 1.266 -23.871 1.00 91.69 172 GLY A C 1
ATOM 1305 O O . GLY A 1 172 ? 27.097 1.689 -23.366 1.00 91.69 172 GLY A O 1
ATOM 1306 N N . ALA A 1 173 ? 25.499 0.130 -23.446 1.00 89.56 173 ALA A N 1
ATOM 1307 C CA . ALA A 1 173 ? 25.992 -0.618 -22.282 1.00 89.56 173 ALA A CA 1
ATOM 1308 C C . ALA A 1 173 ? 27.227 -1.503 -22.566 1.00 89.56 173 ALA A C 1
ATOM 1310 O O . ALA A 1 173 ? 27.767 -2.117 -21.643 1.00 89.56 173 ALA A O 1
ATOM 1311 N N . GLY A 1 174 ? 27.683 -1.581 -23.823 1.00 91.12 174 GLY A N 1
ATOM 1312 C CA . GLY A 1 174 ? 28.878 -2.337 -24.2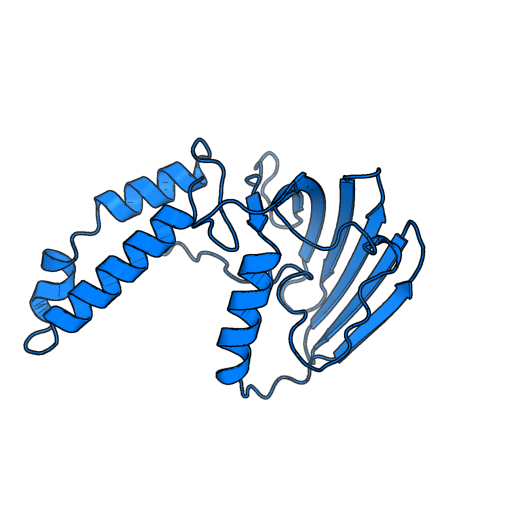13 1.00 91.12 174 GLY A CA 1
ATOM 1313 C C . GLY A 1 174 ? 28.798 -3.812 -23.806 1.00 91.12 174 GLY A C 1
ATOM 1314 O O . GLY A 1 174 ? 27.792 -4.475 -24.054 1.00 91.12 174 GLY A O 1
ATOM 1315 N N . ALA A 1 175 ? 29.837 -4.317 -23.135 1.00 92.44 175 ALA A N 1
ATOM 1316 C CA . ALA A 1 175 ? 29.899 -5.700 -22.648 1.00 92.44 175 ALA A CA 1
ATOM 1317 C C . ALA A 1 175 ? 28.765 -6.073 -21.668 1.00 92.44 175 ALA A C 1
ATOM 1319 O O . ALA A 1 175 ? 28.413 -7.243 -21.558 1.00 92.44 175 ALA A O 1
ATOM 1320 N N . ASN A 1 176 ? 28.137 -5.092 -21.008 1.00 93.44 176 ASN A N 1
ATOM 1321 C CA . ASN A 1 176 ? 27.039 -5.319 -20.061 1.00 93.44 176 ASN A CA 1
ATOM 1322 C C . ASN A 1 176 ? 25.649 -5.262 -20.716 1.00 93.44 176 ASN A C 1
ATOM 1324 O O . ASN A 1 176 ? 24.634 -5.238 -20.014 1.00 93.44 176 ASN A O 1
ATOM 1328 N N . ARG A 1 177 ? 25.570 -5.212 -22.053 1.00 93.94 177 ARG A N 1
ATOM 1329 C CA . ARG A 1 177 ? 24.303 -5.063 -22.780 1.00 93.94 177 ARG A CA 1
ATOM 1330 C C . ARG A 1 177 ? 23.284 -6.140 -22.429 1.00 93.94 177 ARG A C 1
ATOM 1332 O O . ARG A 1 177 ? 22.143 -5.802 -22.135 1.00 93.94 177 ARG A O 1
ATOM 1339 N N . GLU A 1 178 ? 23.686 -7.406 -22.397 1.00 93.00 178 GLU A N 1
ATOM 1340 C CA . GLU A 1 178 ? 22.770 -8.509 -22.089 1.00 93.00 178 GLU A CA 1
ATOM 1341 C C . GLU A 1 178 ? 22.196 -8.400 -20.666 1.00 93.00 178 GLU A C 1
ATOM 1343 O O . GLU A 1 178 ? 20.990 -8.550 -20.455 1.00 93.00 178 GLU A O 1
ATOM 1348 N N . GLN A 1 179 ? 23.035 -8.051 -19.686 1.00 93.00 179 GLN A N 1
ATOM 1349 C CA . GLN A 1 179 ? 22.596 -7.833 -18.308 1.00 93.00 179 GLN A CA 1
ATOM 1350 C C . GLN A 1 179 ? 21.655 -6.625 -18.193 1.00 93.00 179 GLN A C 1
ATOM 1352 O O . GLN A 1 179 ? 20.642 -6.700 -17.493 1.00 93.00 179 GLN A O 1
ATOM 1357 N N . CYS A 1 180 ? 21.954 -5.534 -18.905 1.00 93.50 180 CYS A N 1
ATOM 1358 C CA . CYS A 1 180 ? 21.085 -4.364 -18.993 1.00 93.50 180 CYS A CA 1
ATOM 1359 C C . CYS A 1 180 ? 19.715 -4.737 -19.578 1.00 93.50 180 CYS A C 1
ATOM 1361 O O . CYS A 1 180 ? 18.685 -4.431 -18.977 1.00 93.50 180 CYS A O 1
ATOM 1363 N N . GLU A 1 181 ? 19.682 -5.461 -20.701 1.00 94.19 181 GLU A N 1
ATOM 1364 C CA . GLU A 1 181 ? 18.433 -5.879 -21.340 1.00 94.19 181 GLU A CA 1
ATOM 1365 C C . GLU A 1 181 ? 17.616 -6.803 -20.431 1.00 94.19 181 GLU A C 1
ATOM 1367 O O . GLU A 1 181 ? 16.402 -6.632 -20.307 1.00 94.19 181 GLU A O 1
ATOM 1372 N N . LYS A 1 182 ? 18.268 -7.747 -19.741 1.00 93.19 182 LYS A N 1
ATOM 1373 C CA . LYS A 1 182 ? 17.615 -8.636 -18.771 1.00 93.19 182 LYS A CA 1
ATOM 1374 C C . LYS A 1 182 ? 16.964 -7.850 -17.633 1.00 93.19 182 LYS A C 1
ATOM 1376 O O . LYS A 1 182 ? 15.801 -8.094 -17.313 1.00 93.19 182 LYS A O 1
ATOM 1381 N N . MET A 1 183 ? 17.681 -6.888 -17.057 1.00 90.00 183 MET A N 1
ATOM 1382 C CA . MET A 1 183 ? 17.164 -6.026 -15.993 1.00 90.00 183 MET A CA 1
ATOM 1383 C C . MET A 1 183 ? 15.992 -5.162 -16.482 1.00 90.00 183 MET A C 1
ATOM 1385 O O . MET A 1 183 ? 14.971 -5.072 -15.804 1.00 90.00 183 MET A O 1
ATOM 1389 N N . MET A 1 184 ? 16.085 -4.587 -17.684 1.00 91.31 184 MET A N 1
ATOM 1390 C CA . MET A 1 184 ? 14.992 -3.816 -18.288 1.00 91.31 184 MET A CA 1
ATOM 1391 C C . MET A 1 184 ? 13.747 -4.679 -18.527 1.00 91.31 184 MET A C 1
ATOM 1393 O O . MET A 1 184 ? 12.637 -4.269 -18.194 1.00 91.31 184 MET A O 1
ATOM 1397 N N . ARG A 1 185 ? 13.910 -5.905 -19.042 1.00 91.44 185 ARG A N 1
ATOM 1398 C CA . ARG A 1 185 ? 12.795 -6.853 -19.220 1.00 91.44 185 ARG A CA 1
ATOM 1399 C C . ARG A 1 185 ? 12.140 -7.213 -17.886 1.00 91.44 185 ARG A C 1
ATOM 1401 O O . ARG A 1 185 ? 10.915 -7.285 -17.819 1.00 91.44 185 ARG A O 1
ATOM 1408 N N . GLN A 1 186 ? 12.927 -7.389 -16.823 1.00 89.12 186 GLN A N 1
ATOM 1409 C CA . GLN A 1 186 ? 12.400 -7.611 -15.474 1.00 89.12 186 GLN A CA 1
ATOM 1410 C C . GLN A 1 186 ? 11.594 -6.406 -14.968 1.00 89.12 186 GLN A C 1
ATOM 1412 O O . GLN A 1 186 ? 10.494 -6.598 -14.454 1.00 89.12 186 GLN A O 1
ATOM 1417 N N . GLN A 1 187 ? 12.081 -5.177 -15.167 1.00 86.62 187 GLN A N 1
ATOM 1418 C CA . GLN A 1 187 ? 11.344 -3.962 -14.793 1.00 86.62 187 GLN A CA 1
ATOM 1419 C C . GLN A 1 187 ? 10.022 -3.830 -15.559 1.00 86.62 187 GLN A C 1
ATOM 1421 O O . GLN A 1 187 ? 8.992 -3.533 -14.957 1.00 86.62 187 GLN A O 1
ATOM 1426 N N . ILE A 1 188 ? 10.022 -4.104 -16.868 1.00 89.38 188 ILE A N 1
ATOM 1427 C CA . ILE A 1 188 ? 8.800 -4.098 -17.687 1.00 89.38 188 ILE A CA 1
ATOM 1428 C C . ILE A 1 188 ? 7.811 -5.155 -17.180 1.00 89.38 188 ILE A C 1
ATOM 1430 O O . ILE A 1 188 ? 6.624 -4.870 -17.036 1.00 89.38 188 ILE A O 1
ATOM 1434 N N . ALA A 1 189 ? 8.280 -6.366 -16.867 1.00 88.19 189 ALA A N 1
ATOM 1435 C CA . ALA A 1 189 ? 7.424 -7.422 -16.332 1.00 88.19 189 ALA A CA 1
ATOM 1436 C C . ALA A 1 189 ? 6.804 -7.034 -14.976 1.00 88.19 189 ALA A C 1
ATOM 1438 O O . ALA A 1 189 ? 5.605 -7.225 -14.776 1.00 88.19 189 ALA A O 1
ATOM 1439 N N . GLN A 1 190 ? 7.589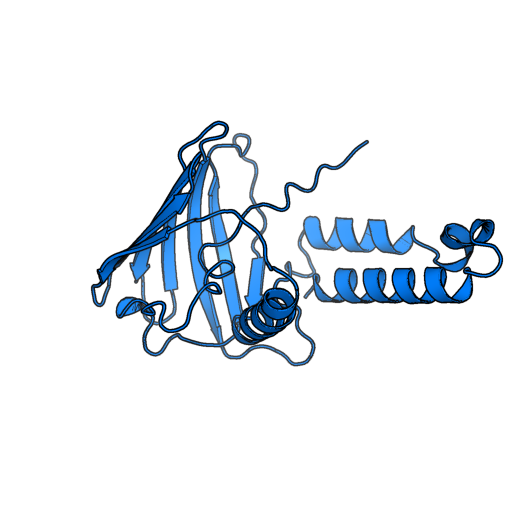 -6.433 -14.077 1.00 84.62 190 GLN A N 1
ATOM 1440 C CA . GLN A 1 190 ? 7.099 -5.925 -12.792 1.00 84.62 190 GLN A CA 1
ATOM 1441 C C . GLN A 1 190 ? 6.062 -4.813 -12.980 1.00 84.62 190 GLN A C 1
ATOM 1443 O O . GLN A 1 190 ? 4.981 -4.881 -12.400 1.00 84.62 190 GLN A O 1
ATOM 1448 N N . ALA A 1 191 ? 6.341 -3.831 -13.840 1.00 86.69 191 ALA A N 1
ATOM 1449 C CA . ALA A 1 191 ? 5.410 -2.747 -14.142 1.00 86.69 191 ALA A CA 1
ATOM 1450 C C . ALA A 1 191 ? 4.104 -3.262 -14.773 1.00 86.69 191 ALA A C 1
ATOM 1452 O O . ALA A 1 191 ? 3.023 -2.774 -14.445 1.00 86.69 191 ALA A O 1
ATOM 1453 N N . LYS A 1 192 ? 4.171 -4.302 -15.612 1.00 86.75 192 LYS A N 1
ATOM 1454 C CA . LYS A 1 192 ? 2.985 -4.973 -16.158 1.00 86.75 192 LYS A CA 1
ATOM 1455 C C . LYS A 1 192 ? 2.169 -5.673 -15.069 1.00 86.75 192 LYS A C 1
ATOM 1457 O O . LYS A 1 192 ? 0.947 -5.590 -15.099 1.00 86.75 192 LYS A O 1
ATOM 1462 N N . ALA A 1 193 ? 2.818 -6.313 -14.097 1.00 86.19 193 ALA A N 1
ATOM 1463 C CA . ALA A 1 193 ? 2.136 -6.967 -12.978 1.00 86.19 193 ALA A CA 1
ATOM 1464 C C . ALA A 1 193 ? 1.420 -5.976 -12.035 1.00 86.19 193 ALA A C 1
ATOM 1466 O O . ALA A 1 193 ? 0.496 -6.363 -11.320 1.00 86.19 193 ALA A O 1
ATOM 1467 N N . MET A 1 194 ? 1.794 -4.691 -12.063 1.00 86.38 194 MET A N 1
ATOM 1468 C CA . MET A 1 194 ? 1.106 -3.620 -11.329 1.00 86.38 194 MET A CA 1
ATOM 1469 C C . MET A 1 194 ? -0.216 -3.177 -11.981 1.00 86.38 194 MET A C 1
ATOM 1471 O O . MET A 1 194 ? -0.872 -2.278 -11.465 1.00 86.38 194 MET A O 1
ATOM 1475 N N . CYS A 1 195 ? -0.622 -3.779 -13.096 1.00 87.12 195 CYS A N 1
ATOM 1476 C CA . CYS A 1 195 ? -1.847 -3.479 -13.831 1.00 87.12 195 CYS A CA 1
ATOM 1477 C C . CYS A 1 195 ? -2.739 -4.724 -13.880 1.00 87.12 195 CYS A C 1
ATOM 1479 O O . CYS A 1 195 ? -2.414 -5.657 -14.616 1.00 87.12 195 CYS A O 1
ATOM 1481 N N . ASN A 1 196 ? -3.849 -4.751 -13.133 1.00 73.25 196 ASN A N 1
ATOM 1482 C CA . ASN A 1 196 ? -4.716 -5.934 -13.018 1.00 73.25 196 ASN A CA 1
ATOM 1483 C C . ASN A 1 196 ? -6.202 -5.592 -13.118 1.00 73.25 196 ASN A C 1
ATOM 1485 O O . ASN A 1 196 ? -6.622 -4.598 -12.489 1.00 73.25 196 ASN A O 1
#

Foldseek 3Di:
DDPPPVPPPCPPLLVQPDDDDPDDFLLCVVVQFAKKWKAWPDKPPADVPDGDFIKIAGSVQSVVVSVVCSVVDPDDWPWDKDWPDRDNFKTWIWTDTPFKIKIWIWGHPDPFKIWIWIWMDGPDTMTIIMMIGHPDHYDPLAHRMAGEQPDPQVVVLVVVLVPDDLCVVLVPVPPCSVVSSVVSVVVSSNSNSNYD